Protein 3JST (pdb70)

Solvent-accessible surface area: 11260 Å² total; per-residue (Å²): 134,70,52,86,121,37,81,101,85,84,0,76,118,26,22,195,94,5,111,41,11,123,47,32,142,44,69,38,2,0,39,47,80,6,148,24,169,42,92,84,52,0,119,29,5,36,46,94,0,43,134,28,3,124,164,33,114,13,99,20,106,79,113,46,29,142,23,108,0,47,0,39,2,41,5,132,95,61,18,2,1,0,57,35,0,10,59,0,0,125,90,0,30,77,36,32,103,168,93,31,80,144,76,82,5,79,124,14,28,206,64,4,114,49,3,120,77,34,139,49,34,30,0,1,40,56,82,6,150,25,178,42,98,80,65,0,120,30,5,37,46,96,0,44,135,34,3,124,166,34,113,14,104,22,81,78,115,46,41,143,20,92,0,37,0,29,2,22,13,122,91,60,33,0,0,11,100,61,0,11,85,0,0,127,88,0,31,73,35,33,107

Structure (mmCIF, N/CA/C/O backbone):
data_3JST
#
_entry.id   3JST
#
_cell.length_a   53.759
_cell.length_b   85.498
_cell.length_c   50.680
_cell.angle_alpha   90.00
_cell.angle_beta   90.00
_cell.angle_gamma   90.00
#
_symmetry.space_group_name_H-M   'P 21 21 2'
#
loop_
_entity.id
_entity.type
_entity.pdbx_description
1 polymer 'Putative pterin-4-alpha-carbinolamine dehydratase'
2 non-polymer 1,2-ETHANEDIOL
3 water water
#
loop_
_atom_site.group_PDB
_atom_site.id
_atom_site.type_symbol
_atom_site.label_atom_id
_atom_site.label_alt_id
_atom_site.label_comp_id
_atom_site.label_asym_id
_atom_site.label_entity_id
_atom_site.label_seq_id
_atom_site.pdbx_PDB_ins_code
_atom_site.Cartn_x
_atom_site.Cartn_y
_atom_site.Cartn_z
_atom_site.occupancy
_atom_site.B_iso_or_equiv
_atom_site.auth_seq_id
_atom_site.auth_comp_id
_atom_site.auth_asym_id
_atom_site.auth_atom_id
_atom_site.pdbx_PDB_model_num
ATOM 1 N N . MET A 1 1 ? 47.588 19.508 48.866 1.00 21.89 1 MET A N 1
ATOM 2 C CA . MET A 1 1 ? 47.255 18.554 47.770 1.00 21.80 1 MET A CA 1
ATOM 3 C C . MET A 1 1 ? 47.059 19.303 46.458 1.00 21.24 1 MET A C 1
ATOM 4 O O . MET A 1 1 ? 46.216 20.197 46.366 1.00 21.30 1 MET A O 1
ATOM 9 N N . ALA A 1 2 ? 47.838 18.934 45.445 1.00 20.54 2 ALA A N 1
ATOM 10 C CA . ALA A 1 2 ? 47.588 19.398 44.086 1.00 19.92 2 ALA A CA 1
ATOM 11 C C . ALA A 1 2 ? 46.205 18.901 43.662 1.00 19.08 2 ALA A C 1
ATOM 12 O O . ALA A 1 2 ? 45.898 17.718 43.792 1.00 19.31 2 ALA A O 1
ATOM 14 N N . ARG A 1 3 ? 45.366 19.821 43.194 1.00 18.19 3 ARG A N 1
ATOM 15 C CA . ARG A 1 3 ? 43.997 19.507 42.778 1.00 17.21 3 ARG A CA 1
ATOM 16 C C . ARG A 1 3 ? 43.912 19.239 41.273 1.00 16.36 3 ARG A C 1
ATOM 17 O O . ARG A 1 3 ? 42.969 18.601 40.809 1.00 16.15 3 ARG A O 1
ATOM 19 N N . ASN A 1 4 ? 44.903 19.719 40.521 1.00 15.14 4 ASN A N 1
ATOM 20 C CA . ASN A 1 4 ? 44.871 19.675 39.053 1.00 14.19 4 ASN A CA 1
ATOM 21 C C . ASN A 1 4 ? 44.767 18.269 38.468 1.00 13.47 4 ASN A C 1
ATOM 22 O O . ASN A 1 4 ? 45.155 17.290 39.104 1.00 13.01 4 ASN A O 1
ATOM 27 N N . ARG A 1 5 ? 44.256 18.175 37.245 1.00 12.88 5 ARG A N 1
ATOM 28 C CA . ARG A 1 5 ? 44.182 16.884 36.573 1.00 12.53 5 ARG A CA 1
ATOM 29 C C . ARG A 1 5 ? 45.548 16.471 36.017 1.00 11.89 5 ARG A C 1
ATOM 30 O O . ARG A 1 5 ? 46.424 17.313 35.785 1.00 11.36 5 ARG A O 1
ATOM 38 N N . LEU A 1 6 ? 45.710 15.165 35.830 1.00 11.42 6 LEU A N 1
ATOM 39 C CA . LEU A 1 6 ? 46.954 14.577 35.359 1.00 11.28 6 LEU A CA 1
ATOM 40 C C . LEU A 1 6 ? 46.986 14.498 33.838 1.00 11.25 6 LEU A C 1
ATOM 41 O O . LEU A 1 6 ? 45.947 14.351 33.195 1.00 10.92 6 LEU A O 1
ATOM 46 N N . THR A 1 7 ? 48.188 14.596 33.272 1.00 11.46 7 THR A N 1
ATOM 47 C CA . THR A 1 7 ? 48.414 14.254 31.863 1.00 11.67 7 THR A CA 1
ATOM 48 C C . THR A 1 7 ? 48.319 12.732 31.710 1.00 12.17 7 THR A C 1
ATOM 49 O O . THR A 1 7 ? 48.357 12.004 32.709 1.00 11.86 7 THR A O 1
ATOM 53 N N . GLU A 1 8 ? 48.215 12.236 30.478 1.00 12.79 8 GLU A N 1
ATOM 54 C CA . GLU A 1 8 ? 48.144 10.782 30.280 1.00 13.46 8 GLU A CA 1
ATOM 55 C C . GLU A 1 8 ? 49.410 10.087 30.805 1.00 13.17 8 GLU A C 1
ATOM 56 O O . GLU A 1 8 ? 49.320 9.022 31.420 1.00 13.18 8 GLU A O 1
ATOM 62 N N . SER A 1 9 ? 50.576 10.696 30.586 1.00 13.02 9 SER A N 1
ATOM 63 C CA . SER A 1 9 ? 51.838 10.144 31.103 1.00 12.99 9 SER A CA 1
ATOM 64 C C . SER A 1 9 ? 51.850 10.072 32.632 1.00 12.47 9 SER A C 1
ATOM 65 O O . SER A 1 9 ? 52.212 9.045 33.192 1.00 12.29 9 SER A O 1
ATOM 68 N N . GLU A 1 10 ? 51.452 11.159 33.293 1.00 12.04 10 GLU A N 1
ATOM 69 C CA . GLU A 1 10 ? 51.354 11.196 34.757 1.00 11.74 10 GLU A CA 1
ATOM 70 C C . GLU A 1 10 ? 50.363 10.150 35.273 1.00 11.61 10 GLU A C 1
ATOM 71 O O . GLU A 1 10 ? 50.607 9.492 36.282 1.00 11.15 10 GLU A O 1
ATOM 77 N N . MET A 1 11 ? 49.246 10.008 34.572 1.00 11.45 11 MET A N 1
ATOM 78 C CA . MET A 1 11 ? 48.252 9.003 34.918 1.00 11.74 11 MET A CA 1
ATOM 79 C C . MET A 1 11 ? 48.856 7.600 34.786 1.00 11.05 11 MET A C 1
ATOM 80 O O . MET A 1 11 ? 48.740 6.790 35.694 1.00 10.70 11 MET A O 1
ATOM 85 N N . ASN A 1 12 ? 49.515 7.329 33.663 1.00 10.85 12 ASN A N 1
ATOM 86 C CA . ASN A 1 12 ? 50.188 6.039 33.452 1.00 10.75 12 ASN A CA 1
ATOM 87 C C . ASN A 1 12 ? 51.206 5.743 34.542 1.00 10.49 12 ASN A C 1
ATOM 88 O O . ASN A 1 12 ? 51.279 4.621 35.048 1.00 9.97 12 ASN A O 1
ATOM 93 N N . GLU A 1 13 ? 51.987 6.755 34.906 1.00 10.22 13 GLU A N 1
ATOM 94 C CA . GLU A 1 13 ? 52.968 6.607 35.968 1.00 10.34 13 GLU A CA 1
ATOM 95 C C . GLU A 1 13 ? 52.292 6.306 37.303 1.00 9.50 13 GLU A C 1
ATOM 96 O O . GLU A 1 13 ? 52.724 5.412 38.025 1.00 8.81 13 GLU A O 1
ATOM 102 N N . ALA A 1 14 ? 51.227 7.044 37.616 1.00 8.89 14 ALA A N 1
ATOM 103 C CA . ALA A 1 14 ? 50.509 6.866 38.880 1.00 8.68 14 ALA A CA 1
ATOM 104 C C . ALA A 1 14 ? 49.884 5.480 38.986 1.00 8.44 14 ALA A C 1
ATOM 105 O O . ALA A 1 14 ? 49.820 4.912 40.070 1.00 8.59 14 ALA A O 1
ATOM 107 N N . LEU A 1 15 ? 49.428 4.938 37.861 1.00 8.29 15 LEU A N 1
ATOM 108 C CA . LEU A 1 15 ? 48.785 3.622 37.852 1.00 8.20 15 LEU A CA 1
ATOM 109 C C . LEU A 1 15 ? 49.741 2.488 38.237 1.00 8.21 15 LEU A C 1
ATOM 110 O O . LEU A 1 15 ? 49.303 1.450 38.729 1.00 8.06 15 LEU A O 1
ATOM 115 N N . ARG A 1 16 ? 51.040 2.692 38.029 1.00 8.06 16 ARG A N 1
ATOM 116 C CA . ARG A 1 16 ? 52.026 1.657 38.328 1.00 8.16 16 ARG A CA 1
ATOM 117 C C . ARG A 1 16 ? 51.966 1.213 39.792 1.00 8.38 16 ARG A C 1
ATOM 118 O O . ARG A 1 16 ? 52.090 0.025 40.084 1.00 7.98 16 ARG A O 1
ATOM 126 N N . ALA A 1 17 ? 51.738 2.167 40.694 1.00 8.73 17 ALA A N 1
ATOM 127 C CA . ALA A 1 17 ? 51.655 1.882 42.123 1.00 9.25 17 ALA A CA 1
ATOM 128 C C . ALA A 1 17 ? 50.264 1.396 42.560 1.00 9.64 17 ALA A C 1
ATOM 129 O O . ALA A 1 17 ? 50.078 1.031 43.723 1.00 9.37 17 ALA A O 1
ATOM 131 N N . LEU A 1 18 ? 49.303 1.377 41.631 1.00 9.93 18 LEU A N 1
ATOM 132 C CA . LEU A 1 18 ? 47.923 0.999 41.931 1.00 10.39 18 LEU A CA 1
ATOM 133 C C . LEU A 1 18 ? 47.576 -0.342 41.271 1.00 10.82 18 LEU A C 1
ATOM 134 O O . LEU A 1 18 ? 47.032 -0.379 40.169 1.00 10.62 18 LEU A O 1
ATOM 139 N N . ASP A 1 19 ? 47.895 -1.438 41.956 1.00 11.37 19 ASP A N 1
ATOM 140 C CA . ASP A 1 19 ? 47.678 -2.785 41.421 1.00 11.93 19 ASP A CA 1
ATOM 141 C C . ASP A 1 19 ? 46.221 -2.989 40.993 1.00 11.93 19 ASP A C 1
ATOM 142 O O . ASP A 1 19 ? 45.299 -2.661 41.734 1.00 11.79 19 ASP A O 1
ATOM 147 N N . GLY A 1 20 ? 46.035 -3.514 39.784 1.00 12.22 20 GLY A N 1
ATOM 148 C CA . GLY A 1 20 ? 44.708 -3.815 39.245 1.00 12.37 20 GLY A CA 1
ATOM 149 C C . GLY A 1 20 ? 43.991 -2.652 38.576 1.00 12.56 20 GLY A C 1
ATOM 150 O O . GLY A 1 20 ? 42.946 -2.855 37.955 1.00 12.50 20 GLY A O 1
ATOM 151 N N . TRP A 1 21 ? 44.533 -1.436 38.699 1.00 12.61 21 TRP A N 1
ATOM 152 C CA . TRP A 1 21 ? 43.902 -0.251 38.110 1.00 12.64 21 TRP A CA 1
ATOM 153 C C . TRP A 1 21 ? 44.427 0.034 36.700 1.00 12.98 21 TRP A C 1
ATOM 154 O O . TRP A 1 21 ? 45.623 -0.139 36.415 1.00 12.75 21 TRP A O 1
ATOM 165 N N . GLN A 1 22 ? 43.521 0.470 35.826 1.00 13.09 22 GLN A N 1
ATOM 166 C CA . GLN A 1 22 ? 43.860 0.808 34.443 1.00 13.53 22 GLN A CA 1
ATOM 167 C C . GLN A 1 22 ? 43.128 2.074 34.024 1.00 13.10 22 GLN A C 1
ATOM 168 O O . GLN A 1 22 ? 42.108 2.430 34.608 1.00 12.57 22 GLN A O 1
ATOM 174 N N . LYS A 1 23 ? 43.649 2.748 33.005 1.00 13.18 23 LYS A N 1
ATOM 175 C CA . LYS A 1 23 ? 42.944 3.871 32.404 1.00 13.35 23 LYS A CA 1
ATOM 176 C C . LYS A 1 23 ? 41.722 3.336 31.671 1.00 13.36 23 LYS A C 1
ATOM 177 O O . LYS A 1 23 ? 41.797 2.308 31.008 1.00 12.84 23 LYS A O 1
ATOM 183 N N . VAL A 1 24 ? 40.600 4.035 31.790 1.00 13.71 24 VAL A N 1
ATOM 184 C CA . VAL A 1 24 ? 39.401 3.657 31.050 1.00 13.97 24 VAL A CA 1
ATOM 185 C C . VAL A 1 24 ? 39.611 4.001 29.581 1.00 14.62 24 VAL A C 1
ATOM 186 O O . VAL A 1 24 ? 40.037 5.103 29.244 1.00 14.24 24 VAL A O 1
ATOM 190 N N . ASP A 1 25 ? 39.329 3.029 28.719 1.00 15.55 25 ASP A N 1
ATOM 191 C CA . ASP A 1 25 ? 39.514 3.170 27.282 1.00 16.52 25 ASP A CA 1
ATOM 192 C C . ASP A 1 25 ? 38.675 4.332 26.753 1.00 16.61 25 ASP A C 1
ATOM 193 O O . ASP A 1 25 ? 37.453 4.327 26.880 1.00 16.90 25 ASP A O 1
ATOM 198 N N . GLY A 1 26 ? 39.339 5.337 26.188 1.00 16.88 26 GLY A N 1
ATOM 199 C CA . GLY A 1 26 ? 38.659 6.517 25.642 1.00 16.83 26 GLY A CA 1
ATOM 200 C C . GLY A 1 26 ? 38.152 7.522 26.669 1.00 16.77 26 GLY A C 1
ATOM 201 O O . GLY A 1 26 ? 37.427 8.450 26.317 1.00 17.15 26 GLY A O 1
ATOM 202 N N . ARG A 1 27 ? 38.529 7.357 27.937 1.00 16.48 27 ARG A N 1
ATOM 203 C CA . ARG A 1 27 ? 37.991 8.202 29.009 1.00 16.15 27 ARG A CA 1
ATOM 204 C C . ARG A 1 27 ? 39.079 8.673 29.959 1.00 15.19 27 ARG A C 1
ATOM 205 O O . ARG A 1 27 ? 40.031 7.948 30.235 1.00 15.02 27 ARG A O 1
ATOM 213 N N . GLU A 1 28 ? 38.930 9.897 30.456 1.00 14.47 28 GLU A N 1
ATOM 214 C CA . GLU A 1 28 ? 39.830 10.435 31.477 1.00 13.98 28 GLU A CA 1
ATOM 215 C C . GLU A 1 28 ? 39.359 9.946 32.845 1.00 12.96 28 GLU A C 1
ATOM 216 O O . GLU A 1 28 ? 38.752 10.687 33.623 1.00 12.34 28 GLU A O 1
ATOM 222 N N . ALA A 1 29 ? 39.638 8.676 33.109 1.00 12.09 29 ALA A N 1
ATOM 223 C CA . ALA A 1 29 ? 39.195 8.011 34.322 1.00 11.65 29 ALA A CA 1
ATOM 224 C C . ALA A 1 29 ? 40.001 6.728 34.514 1.00 11.29 29 ALA A C 1
ATOM 225 O O . ALA A 1 29 ? 40.595 6.207 33.560 1.00 11.15 29 ALA A O 1
ATOM 227 N N . ILE A 1 30 ? 40.030 6.226 35.744 1.00 10.84 30 ILE A N 1
ATOM 228 C CA . ILE A 1 30 ? 40.702 4.957 36.034 1.00 10.73 30 ILE A CA 1
ATOM 229 C C . ILE A 1 30 ? 39.715 3.965 36.630 1.00 10.76 30 ILE A C 1
ATOM 230 O O . ILE A 1 30 ? 38.703 4.359 37.220 1.00 10.90 30 ILE A O 1
ATOM 235 N N . THR A 1 31 ? 40.004 2.678 36.469 1.00 10.82 31 THR A N 1
ATOM 236 C CA . THR A 1 31 ? 39.057 1.647 36.849 1.00 10.74 31 THR A CA 1
ATOM 237 C C . THR A 1 31 ? 39.732 0.368 37.345 1.00 10.85 31 THR A C 1
ATOM 238 O O . THR A 1 31 ? 40.828 0.014 36.909 1.00 10.42 31 THR A O 1
ATOM 242 N N . ARG A 1 32 ? 39.072 -0.288 38.296 1.00 10.88 32 ARG A N 1
ATOM 243 C CA . ARG A 1 32 ? 39.416 -1.640 38.704 1.00 11.15 32 ARG A CA 1
ATOM 244 C C . ARG A 1 32 ? 38.135 -2.432 38.970 1.00 11.22 32 ARG A C 1
ATOM 245 O O . ARG A 1 32 ? 37.149 -1.891 39.487 1.00 11.31 32 ARG A O 1
ATOM 253 N N . SER A 1 33 ? 38.164 -3.707 38.605 1.00 11.35 33 SER A N 1
ATOM 254 C CA . SER A 1 33 ? 37.112 -4.648 38.938 1.00 11.56 33 SER A CA 1
ATOM 255 C C . SER A 1 33 ? 37.600 -5.510 40.090 1.00 11.65 33 SER A C 1
ATOM 256 O O . SER A 1 33 ? 38.576 -6.256 39.949 1.00 11.48 33 SER A O 1
ATOM 259 N N . PHE A 1 34 ? 36.939 -5.373 41.235 1.00 11.77 34 PHE A N 1
ATOM 260 C CA . PHE A 1 34 ? 37.242 -6.172 42.409 1.00 11.73 34 PHE A CA 1
ATOM 261 C C . PHE A 1 34 ? 36.354 -7.409 42.393 1.00 11.89 34 PHE A C 1
ATOM 262 O O . PHE A 1 34 ? 35.183 -7.337 42.009 1.00 11.40 34 PHE A O 1
ATOM 270 N N . LYS A 1 35 ? 36.926 -8.534 42.806 1.00 12.05 35 LYS A N 1
ATOM 271 C CA . LYS A 1 35 ? 36.206 -9.788 42.936 1.00 12.47 35 LYS A CA 1
ATOM 272 C C . LYS A 1 35 ? 36.438 -10.311 44.346 1.00 12.19 35 LYS A C 1
ATOM 273 O O . LYS A 1 35 ? 37.566 -10.621 44.720 1.00 12.40 35 LYS A O 1
ATOM 279 N N . PHE A 1 36 ? 35.369 -10.395 45.127 1.00 11.77 36 PHE A N 1
ATOM 280 C CA . PHE A 1 36 ? 35.442 -10.886 46.496 1.00 11.47 36 PHE A CA 1
ATOM 281 C C . PHE A 1 36 ? 34.858 -12.290 46.574 1.00 11.40 36 PHE A C 1
ATOM 282 O O . PHE A 1 36 ? 34.341 -12.806 45.586 1.00 11.33 36 PHE A O 1
ATOM 290 N N . LYS A 1 37 ? 34.959 -12.927 47.733 1.00 11.42 37 LYS A N 1
ATOM 291 C CA . LYS A 1 37 ? 34.476 -14.297 47.861 1.00 11.48 37 LYS A CA 1
ATOM 292 C C . LYS A 1 37 ? 32.951 -14.376 47.941 1.00 11.00 37 LYS A C 1
ATOM 293 O O . LYS A 1 37 ? 32.367 -15.392 47.566 1.00 11.17 37 LYS A O 1
ATOM 299 N N . ASP A 1 38 ? 32.309 -13.309 48.415 1.00 10.40 38 ASP A N 1
ATOM 300 C CA . ASP A 1 38 ? 30.848 -13.271 48.519 1.00 9.85 38 ASP A CA 1
ATOM 301 C C . ASP A 1 38 ? 30.318 -11.837 48.575 1.00 9.41 38 ASP A C 1
ATOM 302 O O . ASP A 1 38 ? 31.094 -10.878 48.539 1.00 9.30 38 ASP A O 1
ATOM 307 N N . PHE A 1 39 ? 28.999 -11.690 48.652 1.00 8.89 39 PHE A N 1
ATOM 308 C CA . PHE A 1 39 ? 28.390 -10.366 48.758 1.00 8.74 39 PHE A CA 1
ATOM 309 C C . PHE A 1 39 ? 28.781 -9.658 50.056 1.00 8.56 39 PHE A C 1
ATOM 310 O O . PHE A 1 39 ? 29.097 -8.470 50.041 1.00 8.40 39 PHE A O 1
ATOM 318 N N . SER A 1 40 ? 28.759 -10.385 51.170 1.00 8.40 40 SER A N 1
ATOM 319 C CA . SER A 1 40 ? 29.066 -9.800 52.480 1.00 8.49 40 SER A CA 1
ATOM 320 C C . SER A 1 40 ? 30.417 -9.077 52.473 1.00 8.39 40 SER A C 1
ATOM 321 O O . SER A 1 40 ? 30.523 -7.950 52.948 1.00 8.10 40 SER A O 1
ATOM 324 N N . THR A 1 41 ? 31.434 -9.727 51.914 1.00 8.42 41 THR A N 1
ATOM 325 C CA . THR A 1 41 ? 32.776 -9.158 51.831 1.00 8.68 41 THR A CA 1
ATOM 326 C C . THR A 1 41 ? 32.803 -7.946 50.897 1.00 8.53 41 THR A C 1
ATOM 327 O O . THR A 1 41 ? 33.411 -6.926 51.222 1.00 8.19 41 THR A O 1
ATOM 331 N N . ALA A 1 42 ? 32.133 -8.061 49.749 1.00 8.40 42 ALA A N 1
ATOM 332 C CA . ALA A 1 42 ? 31.993 -6.943 48.815 1.00 8.55 42 ALA A CA 1
ATOM 333 C C . ALA A 1 42 ? 31.302 -5.746 49.466 1.00 8.69 42 ALA A C 1
ATOM 334 O O . ALA A 1 42 ? 31.702 -4.601 49.254 1.00 8.57 42 ALA A O 1
ATOM 336 N N . PHE A 1 43 ? 30.258 -6.012 50.247 1.00 8.86 43 PHE A N 1
ATOM 337 C CA . PHE A 1 43 ? 29.523 -4.943 50.917 1.00 9.05 43 PHE A CA 1
ATOM 338 C C . PHE A 1 43 ? 30.365 -4.269 52.003 1.00 8.85 43 PHE A C 1
ATOM 339 O O . PHE A 1 43 ? 30.313 -3.048 52.163 1.00 8.98 43 PHE A O 1
ATOM 347 N N . GLY A 1 44 ? 31.137 -5.062 52.742 1.00 8.58 44 GLY A N 1
ATOM 348 C CA . GLY A 1 44 ? 32.092 -4.521 53.710 1.00 8.45 44 GLY A CA 1
ATOM 349 C C . GLY A 1 44 ? 33.085 -3.568 53.063 1.00 8.16 44 GLY A C 1
ATOM 350 O O . GLY A 1 44 ? 33.383 -2.503 53.609 1.00 7.90 44 GLY A O 1
ATOM 351 N N . PHE A 1 45 ? 33.595 -3.963 51.899 1.00 7.96 45 PHE A N 1
ATOM 352 C CA . PHE A 1 45 ? 34.489 -3.120 51.098 1.00 8.04 45 PHE A CA 1
ATOM 353 C C . PHE A 1 45 ? 33.798 -1.814 50.712 1.00 7.81 45 PHE A C 1
ATOM 354 O O . PHE A 1 45 ? 34.367 -0.742 50.877 1.00 7.78 45 PHE A O 1
ATOM 362 N N . MET A 1 46 ? 32.568 -1.912 50.216 1.00 7.85 46 MET A N 1
ATOM 363 C CA . MET A 1 46 ? 31.798 -0.730 49.827 1.00 8.07 46 MET A CA 1
ATOM 364 C C . MET A 1 46 ? 31.513 0.183 51.022 1.00 7.84 46 MET A C 1
ATOM 365 O O . MET A 1 46 ? 31.584 1.403 50.901 1.00 7.84 46 MET A O 1
ATOM 370 N N . ALA A 1 47 ? 31.210 -0.414 52.173 1.00 7.48 47 ALA A N 1
ATOM 371 C CA . ALA A 1 47 ? 30.971 0.344 53.403 1.00 7.20 47 AL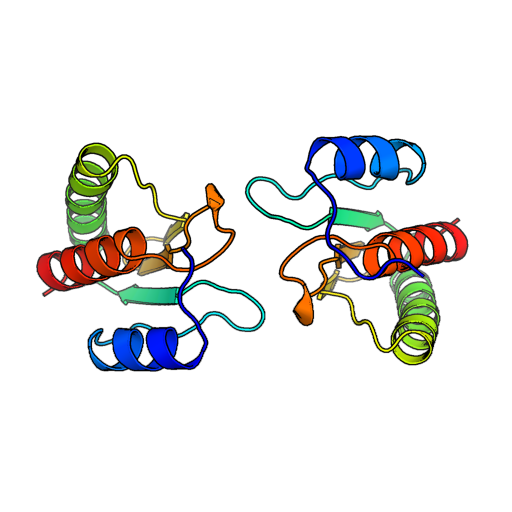A A CA 1
ATOM 372 C C . ALA A 1 47 ? 32.206 1.157 53.802 1.00 7.10 47 ALA A C 1
ATOM 373 O O . ALA A 1 47 ? 32.108 2.350 54.079 1.00 6.68 47 ALA A O 1
ATOM 375 N N . GLN A 1 48 ? 33.367 0.509 53.807 1.00 7.06 48 GLN A N 1
ATOM 376 C CA . GLN A 1 48 ? 34.620 1.190 54.147 1.00 6.97 48 GLN A CA 1
ATOM 377 C C . GLN A 1 48 ? 34.987 2.272 53.134 1.00 7.20 48 GLN A C 1
ATOM 378 O O . GLN A 1 48 ? 35.417 3.355 53.519 1.00 7.26 48 GLN A O 1
ATOM 384 N N . ALA A 1 49 ? 34.822 1.967 51.849 1.00 7.16 49 ALA A N 1
ATOM 385 C CA . ALA A 1 49 ? 35.097 2.924 50.773 1.00 7.41 49 ALA A CA 1
ATOM 386 C C . ALA A 1 49 ? 34.169 4.134 50.841 1.00 7.35 49 ALA A C 1
ATOM 387 O O . ALA A 1 49 ? 34.601 5.263 50.588 1.00 7.68 49 ALA A O 1
ATOM 389 N N . ALA A 1 50 ? 32.907 3.891 51.190 1.00 7.12 50 ALA A N 1
ATOM 390 C CA . ALA A 1 50 ? 31.910 4.951 51.367 1.00 7.04 50 ALA A CA 1
ATOM 391 C C . ALA A 1 50 ? 32.317 5.951 52.451 1.00 7.07 50 ALA A C 1
ATOM 392 O O . ALA A 1 50 ? 32.157 7.163 52.278 1.00 6.87 50 ALA A O 1
ATOM 394 N N . LEU A 1 51 ? 32.839 5.439 53.566 1.00 7.14 51 LEU A N 1
ATOM 395 C CA . LEU A 1 51 ? 33.377 6.287 54.630 1.00 7.19 51 LEU A CA 1
ATOM 396 C C . LEU A 1 51 ? 34.421 7.242 54.082 1.00 7.16 51 LEU A C 1
ATOM 397 O O . LEU A 1 51 ? 34.379 8.438 54.349 1.00 7.19 51 LEU A O 1
ATOM 402 N N . TYR A 1 52 ? 35.366 6.694 53.322 1.00 7.73 52 TYR A N 1
ATOM 403 C CA . TYR A 1 52 ? 36.461 7.479 52.764 1.00 8.03 52 TYR A CA 1
ATOM 404 C C . TYR A 1 52 ? 35.965 8.459 51.697 1.00 8.19 52 TYR A C 1
ATOM 405 O O . TYR A 1 52 ? 36.506 9.554 51.561 1.00 8.03 52 TYR A O 1
ATOM 414 N N . ALA A 1 53 ? 34.936 8.074 50.947 1.00 8.42 53 ALA A N 1
ATOM 415 C CA . ALA A 1 53 ? 34.341 8.981 49.965 1.00 8.72 53 ALA A CA 1
ATOM 416 C C . ALA A 1 53 ? 33.833 10.244 50.658 1.00 9.12 53 ALA A C 1
ATOM 417 O O . ALA A 1 53 ? 34.024 11.355 50.167 1.00 8.87 53 ALA A O 1
ATOM 419 N N . GLU A 1 54 ? 33.197 10.069 51.811 1.00 9.81 54 GLU A N 1
ATOM 420 C CA . GLU A 1 54 ? 32.693 11.201 52.584 1.00 10.25 54 GLU A CA 1
ATOM 421 C C . GLU A 1 54 ? 33.797 11.962 53.325 1.00 10.47 54 GLU A C 1
ATOM 422 O O . GLU A 1 54 ? 33.681 13.176 53.527 1.00 10.09 54 GLU A O 1
ATOM 428 N N . LYS A 1 55 ? 34.864 11.262 53.713 1.00 10.80 55 LYS A N 1
ATOM 429 C CA . LYS A 1 55 ? 36.048 11.927 54.269 1.00 11.25 55 LYS A CA 1
ATOM 430 C C . LYS A 1 55 ? 36.649 12.900 53.247 1.00 11.19 55 LYS A C 1
ATOM 431 O O . LYS A 1 55 ? 36.965 14.035 53.585 1.00 11.03 55 LYS A O 1
ATOM 437 N N . LEU A 1 56 ? 36.779 12.450 52.001 1.00 11.33 56 LEU A N 1
ATOM 438 C CA . LEU A 1 56 ? 37.348 13.263 50.921 1.00 11.51 56 LEU A CA 1
ATOM 439 C C . LEU A 1 56 ? 36.337 14.144 50.181 1.00 11.70 56 LEU A C 1
ATOM 440 O O . LEU A 1 56 ? 36.738 15.010 49.399 1.00 11.89 56 LEU A O 1
ATOM 445 N N . ASP A 1 57 ? 35.044 13.917 50.412 1.00 11.71 57 ASP A N 1
ATOM 446 C CA . ASP A 1 57 ? 33.988 14.487 49.579 1.00 11.98 57 ASP A CA 1
ATOM 447 C C . ASP A 1 57 ? 34.301 14.198 48.107 1.00 11.95 57 ASP A C 1
ATOM 448 O O . ASP A 1 57 ? 34.357 15.097 47.272 1.00 12.05 57 ASP A O 1
ATOM 453 N N . HIS A 1 58 ? 34.532 12.925 47.814 1.00 11.94 58 HIS A N 1
ATOM 454 C CA . HIS A 1 58 ? 34.942 12.488 46.486 1.00 11.99 58 HIS A CA 1
ATOM 455 C C . HIS A 1 58 ? 34.367 11.094 46.256 1.00 11.98 58 HIS A C 1
ATOM 456 O O . HIS A 1 58 ? 34.806 10.121 46.866 1.00 11.78 58 HIS A O 1
ATOM 463 N N . HIS A 1 59 ? 33.380 11.007 45.375 1.00 12.10 59 HIS A N 1
ATOM 464 C CA . HIS A 1 59 ? 32.548 9.817 45.289 1.00 12.17 59 HIS A CA 1
ATOM 465 C C . HIS A 1 59 ? 32.791 9.024 44.014 1.00 12.43 59 HIS A C 1
ATOM 466 O O . HIS A 1 59 ? 32.915 9.601 42.931 1.00 12.34 59 HIS A O 1
ATOM 473 N N . PRO A 1 60 ? 32.874 7.687 44.144 1.00 12.54 60 PRO A N 1
ATOM 474 C CA . PRO A 1 60 ? 33.148 6.848 42.985 1.00 12.60 60 PRO A CA 1
ATOM 475 C C . PRO A 1 60 ? 31.928 6.645 42.103 1.00 12.52 60 PRO A C 1
ATOM 476 O O . PRO A 1 60 ? 30.797 6.887 42.537 1.00 12.67 60 PRO A O 1
ATOM 480 N N . GLU A 1 61 ? 32.170 6.219 40.866 1.00 12.28 61 GLU A N 1
ATO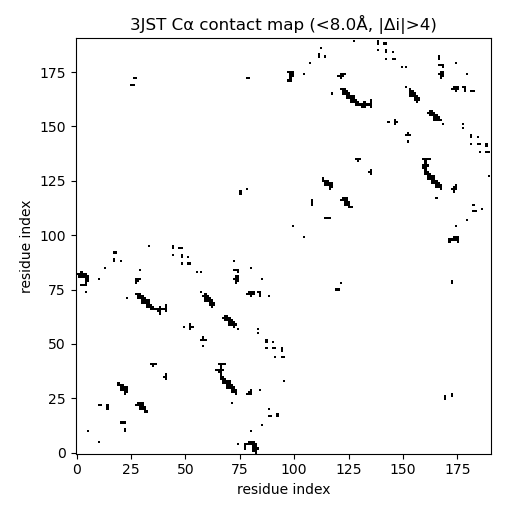M 481 C CA . GLU A 1 61 ? 31.147 5.575 40.057 1.00 12.36 61 GLU A CA 1
ATOM 482 C C . GLU A 1 61 ? 31.394 4.080 40.213 1.00 11.76 61 GLU A C 1
ATOM 483 O O . GLU A 1 61 ? 32.473 3.588 39.863 1.00 11.94 61 GLU A O 1
ATOM 489 N N . TRP A 1 62 ? 30.422 3.351 40.752 1.00 10.71 62 TRP A N 1
ATOM 490 C CA . TRP A 1 62 ? 30.639 1.928 41.002 1.00 9.95 62 TRP A CA 1
ATOM 491 C C . TRP A 1 62 ? 29.407 1.047 40.851 1.00 9.56 62 TRP A C 1
ATOM 492 O O . TRP A 1 62 ? 28.281 1.477 41.072 1.00 8.75 62 TRP A O 1
ATOM 503 N N . PHE A 1 63 ? 29.668 -0.191 40.437 1.00 9.25 63 PHE A N 1
ATOM 504 C CA . PHE A 1 63 ? 28.643 -1.181 40.139 1.00 8.99 63 PHE A CA 1
ATOM 505 C C . PHE A 1 63 ? 28.933 -2.399 40.996 1.00 8.58 63 PHE A C 1
ATOM 506 O O . PHE A 1 63 ? 30.093 -2.803 41.119 1.00 8.45 63 PHE A O 1
ATOM 514 N N . ASN A 1 64 ? 27.889 -2.975 41.585 1.00 7.94 64 ASN A N 1
ATOM 515 C CA . ASN A 1 64 ? 28.015 -4.219 42.346 1.00 7.62 64 ASN A CA 1
ATOM 516 C C . ASN A 1 64 ? 26.995 -5.249 41.870 1.00 7.37 64 ASN A C 1
ATOM 517 O O . ASN A 1 64 ? 25.854 -4.912 41.557 1.00 7.11 64 ASN A O 1
ATOM 522 N N . ALA A 1 65 ? 27.440 -6.497 41.784 1.00 7.31 65 ALA A N 1
ATOM 523 C CA . ALA A 1 65 ? 26.577 -7.637 41.506 1.00 7.34 65 ALA A CA 1
ATOM 524 C C . ALA A 1 65 ? 27.117 -8.807 42.319 1.00 7.52 65 ALA A C 1
ATOM 525 O O . ALA A 1 65 ? 28.155 -9.366 41.983 1.00 6.99 65 ALA A O 1
ATOM 527 N N . TYR A 1 66 ? 26.424 -9.140 43.406 1.00 7.76 66 TYR A N 1
ATOM 528 C CA . TYR A 1 66 ? 26.880 -10.151 44.362 1.00 8.09 66 TYR A CA 1
ATOM 529 C C . TYR A 1 66 ? 28.319 -9.861 44.832 1.00 8.19 66 TYR A C 1
ATOM 530 O O . TYR A 1 66 ? 28.533 -8.906 45.579 1.00 7.67 66 TYR A O 1
ATOM 539 N N . ASN A 1 67 ? 29.302 -10.632 44.367 1.00 8.50 67 ASN A N 1
ATOM 540 C CA . ASN A 1 67 ? 30.674 -10.510 44.872 1.00 9.18 67 ASN A CA 1
ATOM 541 C C . ASN A 1 67 ? 31.599 -9.633 44.024 1.00 9.55 67 ASN A C 1
ATOM 542 O O . ASN A 1 67 ? 32.788 -9.494 44.341 1.00 9.65 67 ASN A O 1
ATOM 547 N N . ARG A 1 68 ? 31.062 -9.046 42.955 1.00 9.99 68 ARG A N 1
ATOM 548 C CA . ARG A 1 68 ? 31.844 -8.183 42.067 1.00 10.40 68 ARG A CA 1
ATOM 549 C C . ARG A 1 68 ? 31.559 -6.724 42.355 1.00 10.09 68 ARG A C 1
ATOM 550 O O . ARG A 1 68 ? 30.398 -6.337 42.474 1.00 9.75 68 ARG A O 1
ATOM 558 N N . VAL A 1 69 ? 32.617 -5.919 42.455 1.00 9.59 69 VAL A N 1
ATOM 559 C CA . VAL A 1 69 ? 32.480 -4.467 42.504 1.00 9.76 69 VAL A CA 1
ATOM 560 C C . VAL A 1 69 ? 33.389 -3.830 41.453 1.00 9.98 69 VAL A C 1
ATOM 561 O O . VAL A 1 69 ? 34.612 -3.976 41.520 1.00 10.09 69 VAL A O 1
ATOM 565 N N . ASP A 1 70 ? 32.783 -3.151 40.478 1.00 9.93 70 ASP A N 1
ATOM 566 C CA . ASP A 1 70 ? 33.525 -2.429 39.451 1.00 10.09 70 ASP A CA 1
ATOM 567 C C . ASP A 1 70 ? 33.527 -0.954 39.802 1.00 9.89 70 ASP A C 1
ATOM 568 O O . ASP A 1 70 ? 32.467 -0.367 39.992 1.00 9.59 70 ASP A O 1
ATOM 573 N N . VAL A 1 71 ? 34.718 -0.363 39.871 1.00 9.85 71 VAL A N 1
ATOM 574 C CA . VAL A 1 71 ? 34.879 1.033 40.262 1.00 9.76 71 VAL A CA 1
ATOM 575 C C . VAL A 1 71 ? 35.523 1.844 39.140 1.00 9.88 71 VAL A C 1
ATOM 576 O O . VAL A 1 71 ? 36.521 1.415 38.555 1.00 9.84 71 VAL A O 1
ATOM 580 N N . THR A 1 72 ? 34.935 3.004 38.846 1.00 9.65 72 THR A N 1
ATOM 581 C CA . THR A 1 72 ? 35.526 4.005 37.959 1.00 9.85 72 THR A CA 1
ATOM 582 C C . THR A 1 72 ? 35.676 5.325 38.718 1.00 9.77 72 THR A C 1
ATOM 583 O O . THR A 1 72 ? 34.734 5.783 39.378 1.00 9.82 72 THR A O 1
ATOM 587 N N . LEU A 1 73 ? 36.857 5.931 38.618 1.00 9.81 73 LEU A N 1
ATOM 588 C CA . LEU A 1 73 ? 37.165 7.169 39.330 1.00 9.68 73 LEU A CA 1
ATOM 589 C C . LEU A 1 73 ? 37.606 8.266 38.368 1.00 9.90 73 LEU A C 1
ATOM 590 O O . LEU A 1 73 ? 38.482 8.055 37.530 1.00 9.64 73 LEU A O 1
ATOM 595 N N . ALA A 1 74 ? 36.976 9.430 38.504 1.00 10.21 74 ALA A N 1
ATOM 596 C CA . ALA A 1 74 ? 37.401 10.664 37.849 1.00 10.44 74 ALA A CA 1
ATOM 597 C C . ALA A 1 74 ? 36.924 11.824 38.722 1.00 10.72 74 ALA A C 1
ATOM 598 O O . ALA A 1 74 ? 36.043 11.644 39.564 1.00 10.59 74 ALA A O 1
ATOM 600 N N . THR A 1 75 ? 37.506 13.002 38.518 1.00 11.10 75 THR A N 1
ATOM 601 C CA . THR A 1 75 ? 37.182 14.188 39.304 1.00 11.25 75 THR A CA 1
ATOM 602 C C . THR A 1 75 ? 36.386 15.149 38.435 1.00 11.95 75 THR A C 1
ATOM 603 O O . THR A 1 75 ? 36.921 15.740 37.500 1.00 11.68 75 THR A O 1
ATOM 607 N N . HIS A 1 76 ? 35.105 15.298 38.757 1.00 12.88 76 HIS A N 1
ATOM 608 C CA . HIS A 1 76 ? 34.173 16.065 37.937 1.00 13.68 76 HIS A CA 1
ATOM 609 C C . HIS A 1 76 ? 34.601 17.521 37.787 1.00 13.34 76 HIS A C 1
ATOM 610 O O . HIS A 1 76 ? 34.668 18.047 36.668 1.00 13.24 76 HIS A O 1
ATOM 617 N N . SER A 1 77 ? 34.909 18.159 38.913 1.00 13.10 77 SER A N 1
ATOM 618 C CA . SER A 1 77 ? 35.269 19.582 38.932 1.00 12.92 77 SER A CA 1
ATOM 619 C C . SER A 1 77 ? 36.507 19.909 38.096 1.00 12.39 77 SER A C 1
ATOM 620 O O . SER A 1 77 ? 36.641 21.023 37.605 1.00 12.34 77 SER A O 1
ATOM 623 N N . GLU A 1 78 ? 37.411 18.944 37.943 1.00 11.93 78 GLU A N 1
ATOM 624 C CA . GLU A 1 78 ? 38.615 19.138 37.136 1.00 11.66 78 GLU A CA 1
ATOM 625 C C . GLU A 1 78 ? 38.530 18.432 35.778 1.00 11.11 78 GLU A C 1
ATOM 626 O O . GLU A 1 78 ? 39.473 18.487 34.995 1.00 11.29 78 GLU A O 1
ATOM 632 N N . ASN A 1 79 ? 37.402 17.777 35.508 1.00 10.59 79 ASN A N 1
ATOM 633 C CA . ASN A 1 79 ? 37.173 17.079 34.241 1.00 10.08 79 ASN A CA 1
ATOM 634 C C . ASN A 1 79 ? 38.330 16.146 33.877 1.00 9.76 79 ASN A C 1
ATOM 635 O O . ASN A 1 79 ? 38.820 16.135 32.742 1.00 9.59 79 ASN A O 1
ATOM 640 N N . GLY A 1 80 ? 38.766 15.362 34.853 1.00 9.19 80 GLY A N 1
ATOM 641 C CA . GLY A 1 80 ? 39.849 14.425 34.628 1.00 9.08 80 GLY A CA 1
ATOM 642 C C . GLY A 1 80 ? 40.269 13.704 35.887 1.00 8.85 80 GLY A C 1
ATOM 643 O O . GLY A 1 80 ? 39.605 13.798 36.921 1.00 8.53 80 GLY A O 1
ATOM 644 N N . VAL A 1 81 ? 41.383 12.983 35.780 1.00 8.67 81 VAL A N 1
ATOM 645 C CA . VAL A 1 81 ? 41.956 12.240 36.891 1.00 8.59 81 VAL A CA 1
ATOM 646 C C . VAL A 1 81 ? 42.865 13.162 37.698 1.00 8.68 81 VAL A C 1
ATOM 647 O O . VAL A 1 81 ? 43.727 13.841 37.134 1.00 8.78 81 VAL A O 1
ATOM 651 N N . THR A 1 82 ? 42.657 13.185 39.012 1.00 8.78 82 THR A N 1
ATOM 652 C CA . THR A 1 82 ? 43.444 14.008 39.930 1.00 8.88 82 THR A CA 1
ATOM 653 C C . THR A 1 82 ? 43.932 13.144 41.096 1.00 9.14 82 THR A C 1
ATOM 654 O O . THR A 1 82 ? 43.617 11.951 41.180 1.00 8.86 82 THR A O 1
ATOM 658 N N . GLU A 1 83 ? 44.682 13.764 42.002 1.00 9.39 83 GLU A N 1
ATOM 659 C CA . GLU A 1 83 ? 45.192 13.098 43.199 1.00 9.82 83 GLU A CA 1
ATOM 660 C C . GLU A 1 83 ? 44.079 12.491 44.065 1.00 9.75 83 GLU A C 1
ATOM 661 O O . GLU A 1 83 ? 44.302 11.484 44.725 1.00 10.06 83 GLU A O 1
ATOM 667 N N . LEU A 1 84 ? 42.888 13.087 44.052 1.00 9.64 84 LEU A N 1
ATOM 668 C CA . LEU A 1 84 ? 41.735 12.523 44.769 1.00 9.45 84 LEU A CA 1
ATOM 669 C C . LEU A 1 84 ? 41.387 11.102 44.293 1.00 9.47 84 LEU A C 1
ATOM 670 O O . LEU A 1 84 ? 41.058 10.226 45.096 1.00 9.41 84 LEU A O 1
ATOM 675 N N . ASP A 1 85 ? 41.459 10.883 42.983 1.00 9.18 85 ASP A N 1
ATOM 676 C CA . ASP A 1 85 ? 41.204 9.569 42.404 1.00 9.22 85 ASP A CA 1
ATOM 677 C C . ASP A 1 85 ? 42.310 8.594 42.779 1.00 9.32 85 ASP A C 1
ATOM 678 O O . ASP A 1 85 ? 42.049 7.427 43.081 1.00 8.85 85 ASP A O 1
ATOM 683 N N . ILE A 1 86 ? 43.543 9.089 42.776 1.00 9.61 86 ILE A N 1
ATOM 684 C CA . ILE A 1 86 ? 44.690 8.291 43.198 1.00 9.95 86 ILE A CA 1
ATOM 685 C C . ILE A 1 86 ? 44.560 7.899 44.673 1.00 10.10 86 ILE A C 1
ATOM 686 O O . ILE A 1 86 ? 44.812 6.758 45.031 1.00 10.36 86 ILE A O 1
ATOM 691 N N . LYS A 1 87 ? 44.169 8.846 45.520 1.00 10.46 87 LYS A N 1
ATOM 692 C CA . LYS A 1 87 ? 43.969 8.567 46.948 1.00 10.87 87 LYS A CA 1
ATOM 693 C C . LYS A 1 87 ? 42.886 7.510 47.173 1.00 10.77 87 LYS A C 1
ATOM 694 O O . LYS A 1 87 ? 43.048 6.602 47.998 1.00 10.58 87 LYS A O 1
ATOM 700 N N . MET A 1 88 ? 41.787 7.630 46.434 1.00 10.86 88 MET A N 1
ATOM 701 C CA . MET A 1 88 ? 40.674 6.697 46.565 1.00 11.21 88 MET A CA 1
ATOM 702 C C . MET A 1 88 ? 41.072 5.298 46.094 1.00 11.10 88 MET A C 1
ATOM 703 O O . MET A 1 88 ? 40.791 4.317 46.771 1.00 11.02 88 MET A O 1
ATOM 708 N N . ALA A 1 89 ? 41.732 5.212 44.942 1.00 11.02 89 ALA A N 1
ATOM 709 C CA . ALA A 1 89 ? 42.201 3.925 44.426 1.00 11.30 89 ALA A CA 1
ATOM 710 C C . ALA A 1 89 ? 43.168 3.262 45.410 1.00 11.57 89 ALA A C 1
ATOM 711 O O . ALA A 1 89 ? 43.078 2.062 45.669 1.00 11.21 89 ALA A O 1
ATOM 713 N N . ARG A 1 90 ? 44.083 4.060 45.955 1.00 11.82 90 ARG A N 1
ATOM 714 C CA . ARG A 1 90 ? 45.026 3.597 46.966 1.00 12.30 90 ARG A CA 1
ATOM 715 C C . ARG A 1 90 ? 44.304 3.031 48.188 1.00 11.90 90 ARG A C 1
ATOM 716 O O . ARG A 1 90 ? 44.636 1.939 48.644 1.00 11.60 90 ARG A O 1
ATOM 724 N N . LYS A 1 91 ? 43.320 3.773 48.704 1.00 11.70 91 LYS A N 1
ATOM 725 C CA . LYS A 1 91 ? 42.567 3.355 49.893 1.00 11.72 91 LYS A CA 1
ATOM 726 C C . LYS A 1 91 ? 41.759 2.092 49.622 1.00 11.44 91 LYS A C 1
ATOM 727 O O . LYS A 1 91 ? 41.729 1.181 50.452 1.00 11.01 91 LYS A O 1
ATOM 733 N N . MET A 1 92 ? 41.101 2.054 48.464 1.00 11.19 92 MET A N 1
ATOM 734 C CA . MET A 1 92 ? 40.348 0.872 48.040 1.00 10.87 92 MET A CA 1
ATOM 735 C C . MET A 1 92 ? 41.240 -0.362 47.970 1.00 10.95 92 MET A C 1
ATOM 736 O O . MET A 1 92 ? 40.847 -1.439 48.417 1.00 10.87 92 MET A O 1
ATOM 741 N N . ASN A 1 93 ? 42.438 -0.199 47.412 1.00 10.84 93 ASN A N 1
ATOM 742 C CA . ASN A 1 93 ? 43.409 -1.290 47.367 1.00 10.94 93 ASN A CA 1
ATOM 743 C C . ASN A 1 93 ? 43.810 -1.771 48.762 1.00 10.86 93 ASN A C 1
ATOM 744 O O . ASN A 1 93 ? 44.006 -2.970 48.970 1.00 10.73 93 ASN A O 1
ATOM 749 N N . ALA A 1 94 ? 43.917 -0.838 49.707 1.00 10.90 94 ALA A N 1
ATOM 750 C CA . ALA A 1 94 ? 44.240 -1.172 51.092 1.00 11.12 94 ALA A CA 1
ATOM 751 C C . ALA A 1 94 ? 43.082 -1.919 51.759 1.00 11.34 94 ALA A C 1
ATOM 752 O O . ALA A 1 94 ? 43.299 -2.899 52.464 1.00 11.30 94 ALA A O 1
ATOM 754 N N . ILE A 1 95 ? 41.857 -1.457 51.523 1.00 11.73 95 ILE A N 1
ATOM 755 C CA . ILE A 1 95 ? 40.670 -2.100 52.089 1.00 12.09 95 ILE A CA 1
ATOM 756 C C . ILE A 1 95 ? 40.526 -3.526 51.544 1.00 12.45 95 ILE A C 1
ATOM 757 O O . ILE A 1 95 ? 40.347 -4.470 52.309 1.00 12.54 95 ILE A O 1
ATOM 762 N N . ALA A 1 96 ? 40.622 -3.666 50.223 1.00 12.81 96 ALA A N 1
ATOM 763 C CA . ALA A 1 96 ? 40.449 -4.955 49.554 1.00 13.40 96 ALA A CA 1
ATOM 764 C C . ALA A 1 96 ? 41.535 -5.971 49.899 1.00 14.02 96 ALA A C 1
ATOM 765 O O . ALA A 1 96 ? 41.271 -7.167 49.935 1.00 13.97 96 ALA A O 1
ATOM 767 N N . GLY A 1 97 ? 42.756 -5.497 50.128 1.00 14.87 97 GLY A N 1
ATOM 768 C CA . GLY A 1 97 ? 43.882 -6.389 50.408 1.00 15.72 97 GLY A CA 1
ATOM 769 C C . GLY A 1 97 ? 44.265 -7.194 49.177 1.00 16.16 97 GLY A C 1
ATOM 770 O O . GLY A 1 97 ? 43.742 -6.987 48.076 1.00 16.71 97 GLY A O 1
ATOM 772 N N . ASN B 1 4 ? 37.787 24.391 21.833 1.00 29.30 4 ASN B N 1
ATOM 773 C CA . ASN B 1 4 ? 37.528 24.277 23.297 1.00 29.19 4 ASN B CA 1
ATOM 774 C C . ASN B 1 4 ? 36.185 23.626 23.591 1.00 28.37 4 ASN B C 1
ATOM 775 O O . ASN B 1 4 ? 35.277 23.640 22.746 1.00 28.35 4 ASN B O 1
ATOM 780 N N . ARG B 1 5 ? 36.067 23.066 24.795 1.00 27.21 5 ARG B N 1
ATOM 781 C CA . ARG B 1 5 ? 34.834 22.408 25.213 1.00 26.36 5 ARG B CA 1
ATOM 782 C C . ARG B 1 5 ? 33.818 23.453 25.667 1.00 25.37 5 ARG B C 1
ATOM 783 O O . ARG B 1 5 ? 34.190 24.515 26.166 1.00 25.14 5 ARG B O 1
ATOM 791 N N . LEU B 1 6 ? 32.538 23.143 25.491 1.00 24.24 6 LEU B N 1
ATOM 792 C CA . LEU B 1 6 ? 31.472 24.082 25.830 1.00 23.35 6 LEU B CA 1
ATOM 793 C C . LEU B 1 6 ? 31.330 24.249 27.343 1.00 22.71 6 LEU B C 1
ATOM 794 O O . LEU B 1 6 ? 31.395 23.273 28.090 1.00 22.33 6 LEU B O 1
ATOM 799 N N . THR B 1 7 ? 31.128 25.490 27.785 1.00 22.15 7 THR B N 1
ATOM 800 C CA . THR B 1 7 ? 30.812 25.773 29.186 1.00 21.73 7 THR B CA 1
ATOM 801 C C . THR B 1 7 ? 29.415 25.240 29.506 1.00 21.54 7 THR B C 1
ATOM 802 O O . THR B 1 7 ? 28.715 24.759 28.615 1.00 20.99 7 THR B O 1
ATOM 806 N N . GLU B 1 8 ? 29.009 25.330 30.770 1.00 21.52 8 GLU B N 1
ATOM 807 C CA . GLU B 1 8 ? 27.648 24.952 31.162 1.00 21.58 8 GLU B CA 1
ATOM 808 C C . GLU B 1 8 ? 26.623 25.765 30.371 1.00 21.33 8 GLU B C 1
ATOM 809 O O . GLU B 1 8 ? 25.622 25.226 29.891 1.00 21.26 8 GLU B O 1
ATOM 815 N N . SER B 1 9 ? 26.892 27.059 30.237 1.00 20.98 9 SER B N 1
ATOM 816 C CA . SER B 1 9 ? 26.001 27.975 29.535 1.00 20.85 9 SER B CA 1
ATOM 817 C C . SER B 1 9 ? 25.899 27.651 28.040 1.00 20.32 9 SER B C 1
ATOM 818 O O . SER B 1 9 ? 24.801 27.591 27.496 1.00 20.06 9 SER B O 1
ATOM 821 N N . GLU B 1 10 ? 27.044 27.440 27.393 1.00 19.92 10 GLU B N 1
ATOM 822 C CA . GLU B 1 10 ? 27.093 27.093 25.965 1.00 19.70 10 GLU B CA 1
ATOM 823 C C . GLU B 1 10 ? 26.476 25.720 25.685 1.00 19.27 10 GLU B C 1
ATOM 824 O O . GLU B 1 10 ? 25.833 25.520 24.660 1.00 18.79 10 GLU B O 1
ATOM 830 N N . MET B 1 11 ? 26.702 24.782 26.602 1.00 18.95 11 MET B N 1
ATOM 831 C CA . MET B 1 11 ? 26.079 23.461 26.570 1.00 18.79 11 MET B CA 1
ATOM 832 C C . MET B 1 11 ? 24.558 23.578 26.564 1.00 17.85 11 MET B C 1
ATOM 833 O O . MET B 1 11 ? 23.887 22.946 25.750 1.00 17.35 11 MET B O 1
ATOM 838 N N . ASN B 1 12 ? 24.025 24.377 27.486 1.00 17.02 12 ASN B N 1
ATOM 839 C CA . ASN B 1 12 ? 22.580 24.581 27.586 1.00 16.55 12 ASN B CA 1
ATOM 840 C C . ASN B 1 12 ? 22.023 25.217 26.321 1.00 15.68 12 ASN B C 1
ATOM 841 O O . ASN B 1 12 ? 20.973 24.812 25.845 1.00 15.10 12 ASN B O 1
ATOM 846 N N . GLU B 1 13 ? 22.740 26.199 25.777 1.00 15.05 13 GLU B N 1
ATOM 847 C CA . GLU B 1 13 ? 22.372 26.810 24.491 1.00 14.74 13 GLU B CA 1
ATOM 848 C C . GLU B 1 13 ? 22.263 25.772 23.390 1.00 14.23 13 GLU B C 1
ATOM 849 O O . GLU B 1 13 ? 21.273 25.727 22.664 1.00 13.76 13 GLU B O 1
ATOM 855 N N . ALA B 1 14 ? 23.308 24.961 23.265 1.00 13.96 14 ALA B N 1
ATOM 856 C CA . ALA B 1 14 ? 23.389 23.930 22.236 1.00 13.96 14 ALA B CA 1
ATOM 857 C C . ALA B 1 14 ? 22.243 22.935 22.370 1.00 14.00 14 ALA B C 1
ATOM 858 O O . ALA B 1 14 ? 21.541 22.653 21.396 1.00 13.82 14 ALA B O 1
ATOM 860 N N . LEU B 1 15 ? 22.048 22.418 23.581 1.00 13.95 15 LEU B N 1
ATOM 861 C CA . LEU B 1 15 ? 20.979 21.455 23.838 1.00 14.02 15 LEU B CA 1
ATOM 862 C C . LEU B 1 15 ? 19.594 22.001 23.481 1.00 14.02 15 LEU B C 1
ATOM 863 O O . LEU B 1 15 ? 18.753 21.261 22.967 1.00 14.01 15 LEU B O 1
ATOM 868 N N . ARG B 1 16 ? 19.359 23.287 23.732 1.00 14.04 16 ARG B N 1
ATOM 869 C CA . ARG B 1 16 ? 18.094 23.918 23.342 1.00 14.29 16 ARG B CA 1
ATOM 870 C C . ARG B 1 16 ? 17.839 23.818 21.831 1.00 13.91 16 ARG B C 1
ATOM 871 O O . ARG B 1 16 ? 16.689 23.714 21.405 1.00 13.68 16 ARG B O 1
ATOM 879 N N . ALA B 1 17 ? 18.913 23.833 21.038 1.00 13.39 17 ALA B N 1
ATOM 880 C CA . ALA B 1 17 ? 18.826 23.734 19.580 1.00 13.22 17 ALA B CA 1
ATOM 881 C C . ALA B 1 17 ? 18.787 22.291 19.052 1.00 13.16 17 ALA B C 1
ATOM 882 O O . ALA B 1 17 ? 18.663 22.078 17.846 1.00 12.67 17 ALA B O 1
ATOM 884 N N . LEU B 1 18 ? 18.898 21.308 19.944 1.00 13.35 18 LEU B N 1
ATOM 885 C CA . LEU B 1 18 ? 19.017 19.905 19.545 1.00 13.46 18 LEU B CA 1
ATOM 886 C C . LEU B 1 18 ? 17.892 19.056 20.132 1.00 13.97 18 LEU B C 1
ATOM 887 O O . LEU B 1 18 ? 18.002 18.556 21.260 1.00 14.23 18 LEU B O 1
ATOM 892 N N . ASP B 1 19 ? 16.820 18.883 19.358 1.00 14.22 19 ASP B N 1
ATOM 893 C CA . ASP B 1 19 ? 15.690 18.040 19.760 1.00 14.41 19 ASP B CA 1
ATOM 894 C C . ASP B 1 19 ? 16.139 16.632 20.166 1.00 14.17 19 ASP B C 1
ATOM 895 O O . ASP B 1 19 ? 16.879 15.971 19.428 1.00 14.18 19 ASP B O 1
ATOM 900 N N . GLY B 1 20 ? 15.693 16.185 21.339 1.00 13.74 20 GLY B N 1
ATOM 901 C CA . GLY B 1 20 ? 15.953 14.819 21.809 1.00 13.46 20 GLY B CA 1
ATOM 902 C C . GLY B 1 20 ? 17.279 14.600 22.524 1.00 13.04 20 GLY B C 1
ATOM 903 O O . GLY B 1 20 ? 17.467 13.561 23.152 1.00 13.20 20 GLY B O 1
ATOM 904 N N . TRP B 1 21 ? 18.199 15.563 22.432 1.00 12.55 21 TRP B N 1
ATOM 905 C CA . TRP B 1 21 ? 19.520 15.435 23.045 1.00 12.12 21 TRP B CA 1
ATOM 906 C C . TRP B 1 21 ? 19.521 15.997 24.456 1.00 12.22 21 TRP B C 1
ATOM 907 O O . TRP B 1 21 ? 18.849 16.988 24.742 1.00 12.16 21 TRP B O 1
ATOM 918 N N . GLN B 1 22 ? 20.263 15.336 25.338 1.00 12.31 22 GLN B N 1
ATOM 919 C CA . GLN B 1 22 ? 20.403 15.762 26.726 1.00 12.82 22 GLN B CA 1
ATOM 920 C C . GLN B 1 22 ? 21.849 15.572 27.168 1.00 12.26 22 GLN B C 1
ATOM 921 O O . GLN B 1 22 ? 22.590 14.786 26.571 1.00 11.78 22 GLN B O 1
ATOM 927 N N . LYS B 1 23 ? 22.249 16.299 28.206 1.00 11.83 23 LYS B N 1
ATOM 928 C CA . LYS B 1 23 ? 23.559 16.104 28.809 1.00 11.87 23 LYS B CA 1
ATOM 929 C C . LYS B 1 23 ? 23.594 14.753 29.524 1.00 11.81 23 LYS B C 1
ATOM 930 O O . LYS B 1 23 ? 22.635 14.373 30.197 1.00 11.46 23 LYS B O 1
ATOM 936 N N . VAL B 1 24 ? 24.703 14.037 29.372 1.00 11.92 24 VAL B N 1
ATOM 937 C CA . VAL B 1 24 ? 24.922 12.789 30.102 1.00 12.00 24 VAL B CA 1
ATOM 938 C C . VAL B 1 24 ? 25.187 13.091 31.572 1.00 12.36 24 VAL B C 1
ATOM 939 O O . VAL B 1 24 ? 25.980 13.978 31.895 1.00 12.04 24 VAL B O 1
ATOM 943 N N . ASP B 1 25 ? 24.516 12.350 32.454 1.00 12.99 25 ASP B N 1
ATOM 944 C CA . ASP B 1 25 ? 24.735 12.455 33.897 1.00 13.65 25 ASP B CA 1
ATOM 945 C C . ASP B 1 25 ? 26.201 12.223 34.273 1.00 13.48 25 ASP B C 1
ATOM 946 O O . ASP B 1 25 ? 26.755 11.162 33.997 1.00 13.75 25 ASP B O 1
ATOM 951 N N . GLY B 1 26 ? 26.820 13.219 34.900 1.00 13.28 26 GLY B N 1
ATOM 952 C CA . GLY B 1 26 ? 28.181 13.085 35.417 1.00 13.03 26 GLY B CA 1
ATOM 953 C C . GLY B 1 26 ? 29.309 13.152 34.398 1.00 12.89 26 GLY B C 1
ATOM 954 O O . GLY B 1 26 ? 30.461 12.888 34.739 1.00 13.12 26 GLY B O 1
ATOM 955 N N . ARG B 1 27 ? 28.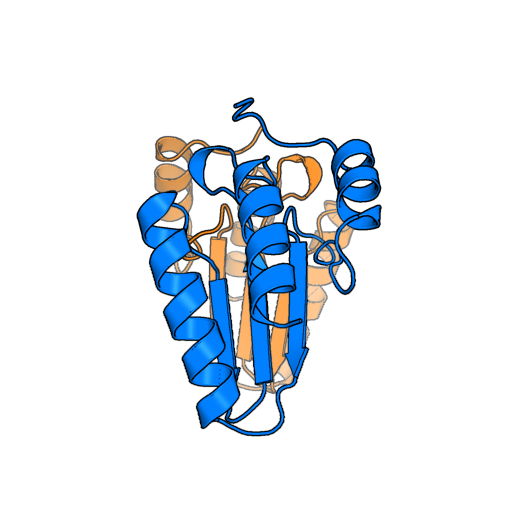998 13.514 33.156 1.00 12.44 27 ARG B N 1
ATOM 956 C CA . ARG B 1 27 ? 30.006 13.544 32.088 1.00 12.03 27 ARG B CA 1
ATOM 957 C C . ARG B 1 27 ? 29.785 14.722 31.144 1.00 11.48 27 ARG B C 1
ATOM 958 O O . ARG B 1 27 ? 28.648 15.116 30.893 1.00 11.32 27 ARG B O 1
ATOM 966 N N . GLU B 1 28 ? 30.880 15.275 30.628 1.00 11.00 28 GLU B N 1
ATOM 967 C CA . GLU B 1 28 ? 30.816 16.301 29.589 1.00 10.88 28 GLU B CA 1
ATOM 968 C C . GLU B 1 28 ? 30.597 15.612 28.248 1.00 10.52 28 GLU B C 1
ATOM 969 O O . GLU B 1 28 ? 31.530 15.368 27.487 1.00 10.44 28 GLU B O 1
ATOM 975 N N . ALA B 1 29 ? 29.341 15.272 27.997 1.00 10.34 29 ALA B N 1
ATOM 976 C CA . ALA B 1 29 ? 28.933 14.590 26.782 1.00 10.35 29 ALA B CA 1
ATOM 977 C C . ALA B 1 29 ? 27.438 14.782 26.633 1.00 10.34 29 ALA B C 1
ATOM 978 O O . ALA B 1 29 ? 26.752 15.071 27.616 1.00 10.42 29 ALA B O 1
ATOM 980 N N . ILE B 1 30 ? 26.942 14.630 25.407 1.00 10.34 30 ILE B N 1
ATOM 981 C CA . ILE B 1 30 ? 25.505 14.668 25.144 1.00 10.22 30 ILE B CA 1
ATOM 982 C C . ILE B 1 30 ? 25.053 13.343 24.558 1.00 10.30 30 ILE B C 1
ATOM 983 O O . ILE B 1 30 ? 25.849 12.618 23.952 1.00 10.16 30 ILE B O 1
ATOM 988 N N . THR B 1 31 ? 23.776 13.026 24.748 1.00 10.61 31 THR B N 1
ATOM 989 C CA . THR B 1 31 ? 23.242 11.727 24.344 1.00 10.68 31 THR B CA 1
ATOM 990 C C . THR B 1 31 ? 21.796 11.808 23.848 1.00 10.87 31 THR B C 1
ATOM 991 O O . THR B 1 31 ? 21.011 12.649 24.303 1.00 10.50 31 THR B O 1
ATOM 995 N N . ARG B 1 32 ? 21.476 10.941 22.888 1.00 11.19 32 ARG B N 1
ATOM 996 C CA . ARG B 1 32 ? 20.101 10.712 22.444 1.00 11.35 32 ARG B CA 1
ATOM 997 C C . ARG B 1 32 ? 19.902 9.234 22.140 1.00 11.39 32 ARG B C 1
ATOM 998 O O . ARG B 1 32 ? 20.810 8.572 21.632 1.00 11.16 32 ARG B O 1
ATOM 1006 N N . SER B 1 33 ? 18.711 8.729 22.460 1.00 11.43 33 SER B N 1
ATOM 1007 C CA . SER B 1 33 ? 18.320 7.372 22.122 1.00 11.78 33 SER B CA 1
ATOM 1008 C C . SER B 1 33 ? 17.340 7.410 20.959 1.00 11.80 33 SER B C 1
ATOM 1009 O O . SER B 1 33 ? 16.259 7.990 21.062 1.00 11.88 33 SER B O 1
ATOM 1012 N N . PHE B 1 34 ? 17.737 6.813 19.842 1.00 12.12 34 PHE B N 1
ATOM 1013 C CA . PHE B 1 34 ? 16.882 6.729 18.662 1.00 12.27 34 PHE B CA 1
ATOM 1014 C C . PHE B 1 34 ? 16.165 5.380 18.629 1.00 12.39 34 PHE B C 1
ATOM 1015 O O . PHE B 1 34 ? 16.765 4.343 18.939 1.00 12.27 34 PHE B O 1
ATOM 1023 N N . LYS B 1 35 ? 14.889 5.398 18.250 1.00 12.37 35 LYS B N 1
ATOM 1024 C CA . LYS B 1 35 ? 14.130 4.172 18.031 1.00 12.66 35 LYS B CA 1
ATOM 1025 C C . LYS B 1 35 ? 13.476 4.221 16.648 1.00 12.34 35 LYS B C 1
ATOM 1026 O O . LYS B 1 35 ? 12.703 5.134 16.349 1.00 12.41 35 LYS B O 1
ATOM 1032 N N . PHE B 1 36 ? 13.800 3.238 15.814 1.00 11.78 36 PHE B N 1
ATOM 1033 C CA . PHE B 1 36 ? 13.292 3.162 14.448 1.00 11.26 36 PHE B CA 1
ATOM 1034 C C . PHE B 1 36 ? 12.303 2.016 14.314 1.00 10.97 36 PHE B C 1
ATOM 1035 O O . PHE B 1 36 ? 12.103 1.238 15.252 1.00 10.51 36 PHE B O 1
ATOM 1043 N N . LYS B 1 37 ? 11.678 1.921 13.145 1.00 10.62 37 LYS B N 1
ATOM 1044 C CA . LYS B 1 37 ? 10.650 0.905 12.895 1.00 10.71 37 LYS B CA 1
ATOM 1045 C C . LYS B 1 37 ? 11.213 -0.521 12.919 1.00 9.85 37 LYS B C 1
ATOM 1046 O O . LYS B 1 37 ? 10.533 -1.457 13.339 1.00 9.90 37 LYS B O 1
ATOM 1052 N N . ASP B 1 38 ? 12.452 -0.679 12.464 1.00 9.06 38 ASP B N 1
ATOM 1053 C CA . ASP B 1 38 ? 13.063 -1.996 12.324 1.00 8.59 38 ASP B CA 1
ATOM 1054 C C . ASP B 1 38 ? 14.585 -1.866 12.253 1.00 8.10 38 ASP B C 1
ATOM 1055 O O . ASP B 1 38 ? 15.121 -0.758 12.282 1.00 7.72 38 ASP B O 1
ATOM 1060 N N . PHE B 1 39 ? 15.275 -2.996 12.172 1.00 7.62 39 PHE B N 1
ATOM 1061 C CA . PHE B 1 39 ? 16.733 -3.000 12.072 1.00 7.33 39 PHE B CA 1
ATOM 1062 C C . PHE B 1 39 ? 17.222 -2.342 10.784 1.00 6.86 39 PHE B C 1
ATOM 1063 O O . PHE B 1 39 ? 18.190 -1.582 10.803 1.00 6.79 39 PHE B O 1
ATOM 1071 N N . SER B 1 40 ? 16.561 -2.639 9.673 1.00 6.60 40 SER B N 1
ATOM 1072 C CA . SER B 1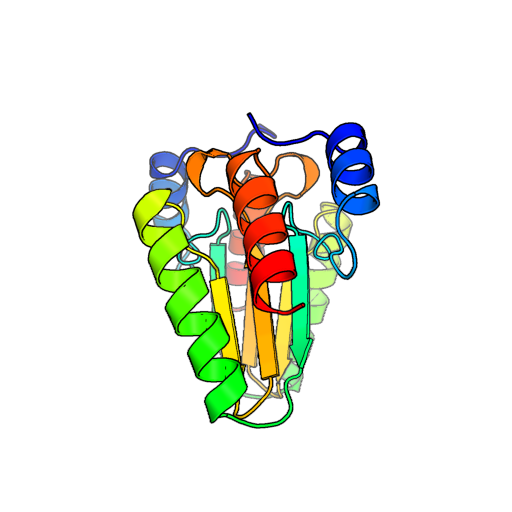 40 ? 16.934 -2.064 8.382 1.00 6.60 40 SER B CA 1
ATOM 1073 C C . SER B 1 40 ? 17.045 -0.550 8.464 1.00 6.42 40 SER B C 1
ATOM 1074 O O . SER B 1 40 ? 18.057 0.025 8.072 1.00 5.84 40 SER B O 1
ATOM 1077 N N . THR B 1 41 ? 16.003 0.084 8.997 1.00 6.70 41 THR B N 1
ATOM 1078 C CA . THR B 1 41 ? 15.967 1.540 9.118 1.00 6.98 41 THR B CA 1
ATOM 1079 C C . THR B 1 41 ? 17.057 2.033 10.069 1.00 7.09 41 THR B C 1
ATOM 1080 O O . THR B 1 41 ? 17.717 3.044 9.801 1.00 7.30 41 THR B O 1
ATOM 1084 N N . ALA B 1 42 ? 17.262 1.307 11.165 1.00 7.29 42 ALA B N 1
ATOM 1085 C CA . ALA B 1 42 ? 18.318 1.652 12.121 1.00 7.39 42 ALA B CA 1
ATOM 1086 C C . ALA B 1 42 ? 19.698 1.580 11.464 1.00 7.65 42 ALA B C 1
ATOM 1087 O O . ALA B 1 42 ? 20.552 2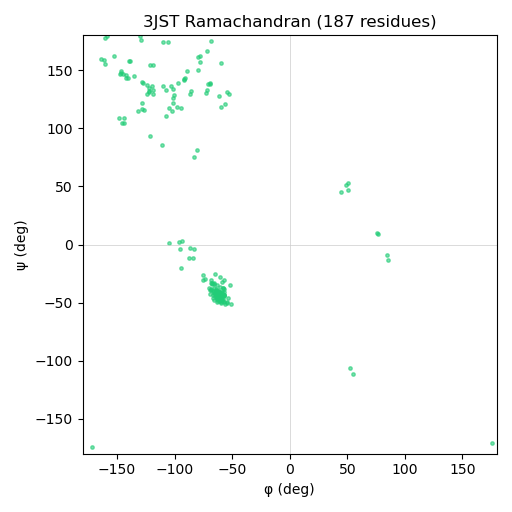.432 11.704 1.00 7.76 42 ALA B O 1
ATOM 1089 N N . PHE B 1 43 ? 19.904 0.557 10.640 1.00 7.98 43 PHE B N 1
ATOM 1090 C CA . PHE B 1 43 ? 21.186 0.353 9.959 1.00 8.33 43 PHE B CA 1
ATOM 1091 C C . PHE B 1 43 ? 21.437 1.414 8.883 1.00 8.08 43 PHE B C 1
ATOM 1092 O O . PHE B 1 43 ? 22.572 1.851 8.695 1.00 8.09 43 PHE B O 1
ATOM 1100 N N . GLY B 1 44 ? 20.382 1.818 8.179 1.00 7.85 44 GLY B N 1
ATOM 1101 C CA . GLY B 1 44 ? 20.467 2.927 7.232 1.00 7.91 44 GLY B CA 1
ATOM 1102 C C . GLY B 1 44 ? 20.948 4.200 7.908 1.00 7.92 44 GLY B C 1
ATOM 1103 O O . GLY B 1 44 ? 21.815 4.903 7.385 1.00 7.82 44 GLY B O 1
ATOM 1104 N N . PHE B 1 45 ? 20.390 4.483 9.084 1.00 7.86 45 PHE B N 1
ATOM 1105 C CA . PHE B 1 45 ? 20.805 5.628 9.893 1.00 7.81 45 PHE B CA 1
ATOM 1106 C C . PHE B 1 45 ? 22.290 5.546 10.277 1.00 7.63 45 PHE B C 1
ATOM 1107 O O . PHE B 1 45 ? 23.022 6.523 10.124 1.00 7.19 45 PHE B O 1
ATOM 1115 N N . MET B 1 46 ? 22.725 4.387 10.771 1.00 7.84 46 MET B N 1
ATOM 1116 C CA . MET B 1 46 ? 24.129 4.189 11.163 1.00 7.89 46 MET B CA 1
ATOM 1117 C C . MET B 1 46 ? 25.069 4.314 9.963 1.00 7.81 46 MET B C 1
ATOM 1118 O O . MET B 1 46 ? 26.122 4.948 10.059 1.00 7.56 46 MET B O 1
ATOM 1123 N N . ALA B 1 47 ? 24.677 3.722 8.835 1.00 7.56 47 ALA B N 1
ATOM 1124 C CA . ALA B 1 47 ? 25.440 3.832 7.591 1.00 7.52 47 ALA B CA 1
ATOM 1125 C C . ALA B 1 47 ? 25.679 5.294 7.220 1.00 7.51 47 ALA B C 1
ATOM 1126 O O . ALA B 1 47 ? 26.814 5.694 6.954 1.00 7.50 47 ALA B O 1
ATOM 1128 N N . GLN B 1 48 ? 24.611 6.088 7.221 1.00 7.58 48 GLN B N 1
ATOM 1129 C CA . GLN B 1 48 ? 24.715 7.507 6.876 1.00 7.73 48 GLN B CA 1
ATOM 1130 C C . GLN B 1 48 ? 25.511 8.302 7.904 1.00 7.76 48 GLN B C 1
ATOM 1131 O O . GLN B 1 48 ? 26.300 9.175 7.536 1.00 7.49 48 GLN B O 1
ATOM 1137 N N . ALA B 1 49 ? 25.311 8.005 9.187 1.00 7.80 49 ALA B N 1
ATOM 1138 C CA . ALA B 1 49 ? 26.055 8.693 10.240 1.00 7.87 49 ALA B CA 1
ATOM 1139 C C . ALA B 1 49 ? 27.535 8.333 10.187 1.00 8.03 49 ALA B C 1
ATOM 1140 O O . ALA B 1 49 ? 28.387 9.166 10.496 1.00 8.35 49 ALA B O 1
ATOM 1142 N N . ALA B 1 50 ? 27.833 7.099 9.789 1.00 7.90 50 ALA B N 1
ATOM 1143 C CA . ALA B 1 50 ? 29.205 6.633 9.654 1.00 7.98 50 ALA B CA 1
ATOM 1144 C C . ALA B 1 50 ? 29.957 7.401 8.565 1.00 8.11 50 ALA B C 1
ATOM 1145 O O . ALA B 1 50 ? 31.131 7.729 8.740 1.00 7.87 50 ALA B O 1
ATOM 1147 N N . LEU B 1 51 ? 29.281 7.691 7.451 1.00 8.14 51 LEU B N 1
ATOM 1148 C CA . LEU B 1 51 ? 29.865 8.517 6.392 1.00 8.25 51 LEU B CA 1
ATOM 1149 C C . LEU B 1 51 ? 30.273 9.889 6.933 1.00 8.38 51 LEU B C 1
ATOM 1150 O O . LEU B 1 51 ? 31.383 10.365 6.679 1.00 8.00 51 LEU B O 1
ATOM 1155 N N . TYR B 1 52 ? 29.375 10.512 7.693 1.00 8.45 52 TYR B N 1
ATOM 1156 C CA . TYR B 1 52 ? 29.647 11.829 8.270 1.00 8.76 52 TYR B CA 1
ATOM 1157 C C . TYR B 1 52 ? 30.752 11.780 9.327 1.00 8.90 52 TYR B C 1
ATOM 1158 O O . TYR B 1 52 ? 31.533 12.730 9.465 1.00 8.71 52 TYR B O 1
ATOM 1167 N N . ALA B 1 53 ? 30.822 10.676 10.067 1.00 9.12 53 ALA B N 1
ATOM 1168 C CA . ALA B 1 53 ? 31.900 10.467 11.036 1.00 9.37 53 ALA B CA 1
ATOM 1169 C C . ALA B 1 53 ? 33.256 10.513 10.340 1.00 9.63 53 ALA B C 1
ATOM 1170 O O . ALA B 1 53 ? 34.199 11.133 10.837 1.00 9.23 53 ALA B O 1
ATOM 1172 N N . GLU B 1 54 ? 33.349 9.856 9.187 1.00 10.08 54 GLU B N 1
ATOM 1173 C CA . GLU B 1 54 ? 34.590 9.864 8.420 1.00 10.58 54 GLU B CA 1
ATOM 1174 C C . GLU B 1 54 ? 34.832 11.202 7.722 1.00 10.70 54 GLU B C 1
ATOM 1175 O O . GLU B 1 54 ? 35.986 11.588 7.529 1.00 10.81 54 GLU B O 1
ATOM 1181 N N . LYS 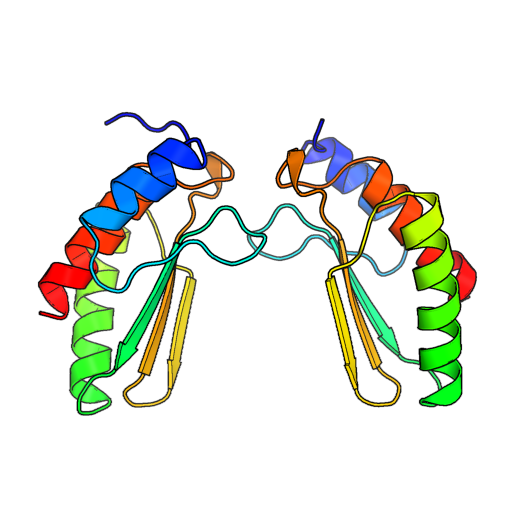B 1 55 ? 33.760 11.908 7.358 1.00 11.02 55 LYS B N 1
ATOM 1182 C CA . LYS B 1 55 ? 33.896 13.264 6.815 1.00 11.42 55 LYS B CA 1
ATOM 1183 C C . LYS B 1 55 ? 34.512 14.206 7.849 1.00 11.39 55 LYS B C 1
ATOM 1184 O O . LYS B 1 55 ? 35.430 14.960 7.532 1.00 11.17 55 LYS B O 1
ATOM 1190 N N . LEU B 1 56 ? 34.005 14.148 9.079 1.00 11.59 56 LEU B N 1
ATOM 1191 C CA . LEU B 1 56 ? 34.489 14.995 10.171 1.00 11.89 56 LEU B CA 1
ATOM 1192 C C . LEU B 1 56 ? 35.734 14.456 10.891 1.00 12.29 56 LEU B C 1
ATOM 1193 O O . LEU B 1 56 ? 36.349 15.181 11.681 1.00 12.25 56 LEU B O 1
ATOM 1198 N N . ASP B 1 57 ? 36.096 13.200 10.629 1.00 12.47 57 ASP B N 1
ATOM 1199 C CA . ASP B 1 57 ? 37.064 12.476 11.449 1.00 12.64 57 ASP B CA 1
ATOM 1200 C C . ASP B 1 57 ? 36.667 12.628 12.917 1.00 12.74 57 ASP B C 1
ATOM 1201 O O . ASP B 1 57 ? 37.474 13.015 13.763 1.00 12.68 57 ASP B O 1
ATOM 1206 N N . HIS B 1 58 ? 35.399 12.328 13.194 1.00 12.57 58 HIS B N 1
ATOM 1207 C CA . HIS B 1 58 ? 34.806 12.509 14.511 1.00 12.68 58 HIS B CA 1
ATOM 1208 C C . HIS B 1 58 ? 33.785 11.390 14.744 1.00 12.42 58 HIS B C 1
ATOM 1209 O O . HIS B 1 58 ? 32.685 11.409 14.189 1.00 11.94 58 HIS B O 1
ATOM 1216 N N . HIS B 1 59 ? 34.165 10.425 15.574 1.00 12.34 59 HIS B N 1
ATOM 1217 C CA . HIS B 1 59 ? 33.470 9.150 15.646 1.00 12.45 59 HIS B CA 1
ATOM 1218 C C . HIS B 1 59 ? 32.665 9.028 16.930 1.00 12.54 59 HIS B C 1
ATOM 1219 O O . HIS B 1 59 ? 33.172 9.343 18.010 1.00 12.36 59 HIS B O 1
ATOM 1226 N N . PRO B 1 60 ? 31.396 8.588 16.813 1.00 12.28 60 PRO B N 1
ATOM 1227 C CA . PRO B 1 60 ? 30.521 8.522 17.976 1.00 12.01 60 PRO B CA 1
ATOM 1228 C C . PRO B 1 60 ? 30.769 7.295 18.845 1.00 11.79 60 PRO B C 1
ATOM 1229 O O . PRO B 1 60 ? 31.400 6.329 18.408 1.00 11.44 60 PRO B O 1
ATOM 1233 N N . GLU B 1 61 ? 30.296 7.375 20.085 1.00 11.52 61 GLU B N 1
ATOM 1234 C CA . GLU B 1 61 ? 30.097 6.205 20.930 1.00 11.35 61 GLU B CA 1
ATOM 1235 C C . GLU B 1 61 ? 28.639 5.814 20.746 1.00 10.82 61 GLU B C 1
ATOM 1236 O O . GLU B 1 61 ? 27.749 6.599 21.053 1.00 11.05 61 GLU B O 1
ATOM 1242 N N . TRP B 1 62 ? 28.380 4.623 20.218 1.00 10.18 62 TRP B N 1
ATOM 1243 C CA . TRP B 1 62 ? 26.994 4.209 20.009 1.00 9.59 62 TRP B CA 1
ATOM 1244 C C . TRP B 1 62 ? 26.752 2.719 20.185 1.00 9.38 62 TRP B C 1
ATOM 1245 O O . TRP B 1 62 ? 27.617 1.887 19.914 1.00 8.92 62 TRP B O 1
ATOM 1256 N N . PHE B 1 63 ? 25.546 2.424 20.660 1.00 9.14 63 PHE B N 1
ATOM 1257 C CA . PHE B 1 63 ? 25.078 1.082 20.929 1.00 9.00 63 PHE B CA 1
ATOM 1258 C C . PHE B 1 63 ? 23.856 0.820 20.059 1.00 8.62 63 PHE B C 1
ATOM 1259 O O . PHE B 1 63 ? 22.985 1.681 19.932 1.00 8.98 63 PHE B O 1
ATOM 1267 N N . ASN B 1 64 ? 23.799 -0.364 19.460 1.00 7.99 64 ASN B N 1
ATOM 1268 C CA . ASN B 1 64 ? 22.638 -0.775 18.678 1.00 7.61 64 ASN B CA 1
ATOM 1269 C C . ASN B 1 64 ? 22.136 -2.135 19.147 1.00 7.56 64 ASN B C 1
ATOM 1270 O O . ASN B 1 64 ? 22.929 -3.024 19.454 1.00 7.00 64 ASN B O 1
ATOM 1275 N N . ALA B 1 65 ? 20.813 -2.267 19.226 1.00 7.72 65 ALA B N 1
ATOM 1276 C CA . ALA B 1 65 ? 20.157 -3.556 19.420 1.00 7.84 65 ALA B CA 1
ATOM 1277 C C . ALA B 1 65 ? 18.872 -3.522 18.607 1.00 8.24 65 ALA B C 1
ATOM 1278 O O . ALA B 1 65 ? 17.943 -2.787 18.946 1.00 7.96 65 ALA B O 1
ATOM 1280 N N . TYR B 1 66 ? 18.846 -4.288 17.515 1.00 8.64 66 TYR B N 1
ATOM 1281 C CA . TYR B 1 66 ? 17.708 -4.321 16.598 1.00 9.26 66 TYR B CA 1
ATOM 1282 C C . TYR B 1 66 ? 17.362 -2.897 16.106 1.00 9.32 66 TYR B C 1
ATOM 1283 O O . TYR B 1 66 ? 18.170 -2.284 15.395 1.00 9.11 66 TYR B O 1
ATOM 1292 N N . ASN B 1 67 ? 16.218 -2.353 16.520 1.00 9.59 67 ASN B N 1
ATOM 1293 C CA . ASN B 1 67 ? 15.744 -1.058 16.029 1.00 10.10 67 ASN B CA 1
ATOM 1294 C C . ASN B 1 67 ? 16.143 0.150 16.896 1.00 10.44 67 ASN B C 1
ATOM 1295 O O . ASN B 1 67 ? 15.756 1.281 16.597 1.00 10.33 67 ASN B O 1
ATOM 1300 N N . ARG B 1 68 ? 16.920 -0.087 17.9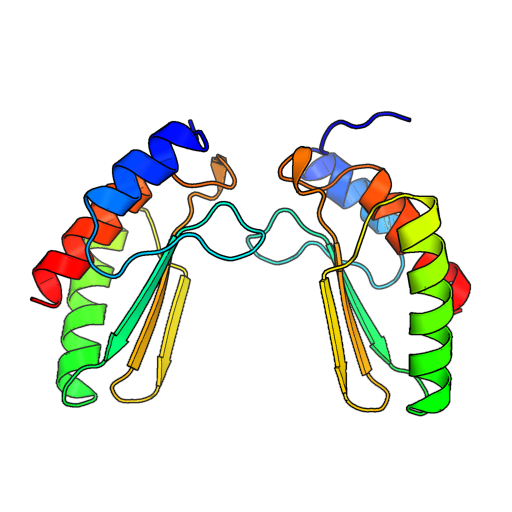51 1.00 10.74 68 ARG B N 1
ATOM 1301 C CA . ARG B 1 68 ? 17.361 0.981 18.850 1.00 11.10 68 ARG B CA 1
ATOM 1302 C C . ARG B 1 68 ? 18.808 1.364 18.589 1.00 10.61 68 ARG B C 1
ATOM 1303 O O . ARG B 1 68 ? 19.657 0.489 18.410 1.00 10.14 68 ARG B O 1
ATOM 1311 N N . VAL B 1 69 ? 19.077 2.670 18.570 1.00 10.34 69 VAL B N 1
ATOM 1312 C CA . VAL B 1 69 ? 20.444 3.196 18.505 1.00 10.24 69 VAL B CA 1
ATOM 1313 C C . VAL B 1 69 ? 20.616 4.289 19.569 1.00 10.52 69 VAL B C 1
ATOM 1314 O O . VAL B 1 69 ? 19.947 5.325 19.519 1.00 10.85 69 VAL B O 1
ATOM 1318 N N . ASP B 1 70 ? 21.480 4.028 20.552 1.00 10.26 70 ASP B N 1
ATOM 1319 C CA . ASP B 1 70 ? 21.811 4.998 21.595 1.00 9.98 70 ASP B CA 1
ATOM 1320 C C . ASP B 1 70 ? 23.132 5.630 21.229 1.00 9.70 70 ASP B C 1
ATOM 1321 O O . ASP B 1 70 ? 24.096 4.915 20.953 1.00 9.49 70 ASP B O 1
ATOM 1326 N N . VAL B 1 71 ? 23.184 6.956 21.224 1.00 9.39 71 VAL B N 1
ATOM 1327 C CA . VAL B 1 71 ? 24.395 7.670 20.832 1.00 9.71 71 VAL B CA 1
ATOM 1328 C C . VAL B 1 71 ? 24.855 8.584 21.952 1.00 10.00 71 VAL B C 1
ATOM 1329 O O . VAL B 1 71 ? 24.039 9.287 22.546 1.00 10.22 71 VAL B O 1
ATOM 1333 N N . THR B 1 72 ? 26.158 8.558 22.240 1.00 10.22 72 THR B N 1
ATOM 1334 C CA . THR B 1 72 ? 26.792 9.536 23.128 1.00 10.11 72 THR B CA 1
ATOM 1335 C C . THR B 1 72 ? 27.910 10.231 22.359 1.00 10.12 72 THR B C 1
ATOM 1336 O O . THR B 1 72 ? 28.728 9.573 21.712 1.00 10.06 72 THR B O 1
ATOM 1340 N N . LEU B 1 73 ? 27.922 11.560 22.418 1.00 10.12 73 LEU B N 1
ATOM 1341 C CA . LEU B 1 73 ? 28.880 12.373 21.674 1.00 10.27 73 LEU B CA 1
ATOM 1342 C C . LEU B 1 73 ? 29.742 13.201 22.618 1.00 10.50 73 LEU B C 1
ATOM 1343 O O . LEU B 1 73 ? 29.232 13.893 23.501 1.00 9.97 73 LEU B O 1
ATOM 1348 N N . ALA B 1 74 ? 31.052 13.113 22.418 1.00 10.85 74 ALA B N 1
ATOM 1349 C CA . ALA B 1 74 ? 32.012 13.942 23.122 1.00 11.22 74 ALA B CA 1
ATOM 1350 C C . ALA B 1 74 ? 33.318 13.944 22.330 1.00 11.68 74 ALA B C 1
ATOM 1351 O O . ALA B 1 74 ? 33.586 13.011 21.570 1.00 11.70 74 ALA B O 1
ATOM 1353 N N . THR B 1 75 ? 34.119 14.991 22.509 1.00 12.31 75 THR B N 1
ATOM 1354 C CA . THR B 1 75 ? 35.389 15.138 21.800 1.00 12.77 75 THR B CA 1
ATOM 1355 C C . THR B 1 75 ? 36.550 14.760 22.717 1.00 13.45 75 THR B C 1
ATOM 1356 O O . THR B 1 75 ? 36.734 15.361 23.775 1.00 13.46 75 THR B O 1
ATOM 1360 N N . HIS B 1 76 ? 37.339 13.776 22.297 1.00 14.39 76 HIS B N 1
ATOM 1361 C CA . HIS B 1 76 ? 38.413 13.231 23.125 1.00 15.09 76 HIS B CA 1
ATOM 1362 C C . HIS B 1 76 ? 39.453 14.262 23.547 1.00 15.19 76 HIS B C 1
ATOM 1363 O O . HIS B 1 76 ? 39.815 14.322 24.724 1.00 15.38 76 HIS B O 1
ATOM 1370 N N . SER B 1 77 ? 39.937 15.068 22.604 1.00 15.31 77 SER B N 1
ATOM 1371 C CA . SER B 1 77 ? 40.995 16.036 22.911 1.00 15.60 77 SER B CA 1
ATOM 1372 C C . SER B 1 77 ? 40.599 17.012 24.028 1.00 15.28 77 SER B C 1
ATOM 1373 O O . SER B 1 77 ? 41.433 17.364 24.869 1.00 15.36 77 SER B O 1
ATOM 1376 N N . GLU B 1 78 ? 39.332 17.421 24.051 1.00 14.82 78 GLU B N 1
ATOM 1377 C CA . GLU B 1 78 ? 38.831 18.351 25.077 1.00 14.70 78 GLU B CA 1
ATOM 1378 C C . GLU B 1 78 ? 38.169 17.651 26.265 1.00 14.01 78 GLU B C 1
ATOM 1379 O O . GLU B 1 78 ? 37.775 18.312 27.228 1.00 13.93 78 GLU B O 1
ATOM 1385 N N . ASN B 1 79 ? 38.047 16.325 26.201 1.00 13.50 79 ASN B N 1
ATOM 1386 C CA . ASN B 1 79 ? 37.252 15.561 27.168 1.00 13.00 79 ASN B CA 1
ATOM 1387 C C . ASN B 1 79 ? 35.906 16.246 27.435 1.00 12.56 79 ASN B C 1
ATOM 1388 O O . ASN B 1 79 ? 35.474 16.384 28.583 1.00 12.67 79 ASN B O 1
ATOM 1393 N N . GLY B 1 80 ? 35.258 16.683 26.361 1.00 11.92 80 GLY B N 1
ATOM 1394 C CA . GLY B 1 80 ? 34.019 17.432 26.474 1.00 11.57 80 GLY B CA 1
ATOM 1395 C C . GLY B 1 80 ? 33.336 17.668 25.143 1.00 11.27 80 GLY B C 1
ATOM 1396 O O . GLY B 1 80 ? 33.783 17.175 24.103 1.00 10.94 80 GLY B O 1
ATOM 1397 N N . VAL B 1 81 ? 32.259 18.445 25.187 1.00 10.75 81 VAL B N 1
ATOM 1398 C CA . VAL B 1 81 ? 31.437 18.705 24.021 1.00 10.69 81 VAL B CA 1
ATOM 1399 C C . VAL B 1 81 ? 32.032 19.879 23.244 1.00 10.74 81 VAL B C 1
ATOM 1400 O O . VAL B 1 81 ? 32.371 20.903 23.836 1.00 10.75 81 VAL B O 1
ATOM 1404 N N . THR B 1 82 ? 32.175 19.711 21.929 1.00 10.70 82 THR B N 1
ATOM 1405 C CA . THR B 1 82 ? 32.689 20.764 21.043 1.00 10.69 82 THR B CA 1
ATOM 1406 C C . THR B 1 82 ? 31.745 20.944 19.852 1.00 11.02 82 THR B C 1
ATOM 1407 O O . THR B 1 82 ? 30.775 20.196 19.703 1.00 10.47 82 THR B O 1
ATOM 1411 N N . GLU B 1 83 ? 32.040 21.929 19.005 1.00 11.28 83 GLU B N 1
ATOM 1412 C CA . GLU B 1 83 ? 31.273 22.157 17.777 1.00 11.96 83 GLU B CA 1
ATOM 1413 C C . GLU B 1 83 ? 31.129 20.884 16.929 1.00 11.69 83 GLU B C 1
ATOM 1414 O O . GLU B 1 83 ? 30.100 20.674 16.295 1.00 11.89 83 GLU B O 1
ATOM 1420 N N . LEU B 1 84 ? 32.158 20.040 16.921 1.00 11.44 84 LEU B N 1
ATOM 1421 C CA . LEU B 1 84 ? 32.105 18.764 16.204 1.00 11.33 84 LEU B CA 1
ATOM 1422 C C . LEU B 1 84 ? 30.944 17.880 16.663 1.00 11.10 84 LEU B C 1
ATOM 1423 O O . LEU B 1 84 ? 30.281 17.244 15.846 1.00 11.31 84 LEU B O 1
ATOM 1428 N N . ASP B 1 85 ? 30.698 17.849 17.968 1.00 10.80 85 ASP B N 1
ATOM 1429 C CA . ASP B 1 85 ? 29.588 17.076 18.523 1.00 10.54 85 ASP B CA 1
ATOM 1430 C C . ASP B 1 85 ? 28.226 17.667 18.147 1.00 10.51 85 ASP B C 1
ATOM 1431 O O . ASP B 1 85 ? 27.274 16.929 17.885 1.00 10.65 85 ASP B O 1
ATOM 1436 N N . ILE B 1 86 ? 28.138 18.992 18.124 1.00 10.45 86 ILE B N 1
ATOM 1437 C CA . ILE B 1 86 ? 26.918 19.670 17.685 1.00 10.34 86 ILE B CA 1
ATOM 1438 C C . ILE B 1 86 ? 26.643 19.353 16.205 1.00 10.46 86 ILE B C 1
ATOM 1439 O O . ILE B 1 86 ? 25.498 19.078 15.829 1.00 10.28 86 ILE B O 1
ATOM 1444 N N . LYS B 1 87 ? 27.686 19.373 15.376 1.00 10.49 87 LYS B N 1
ATOM 1445 C CA . LYS B 1 87 ? 27.543 19.016 13.953 1.00 10.96 87 LYS B CA 1
ATOM 1446 C C . LYS B 1 87 ? 27.029 17.593 13.766 1.00 10.60 87 LYS B C 1
ATOM 1447 O O . LYS B 1 87 ? 26.118 17.368 12.969 1.00 10.67 87 LYS B O 1
ATOM 1453 N N . MET B 1 88 ? 27.610 16.640 14.497 1.0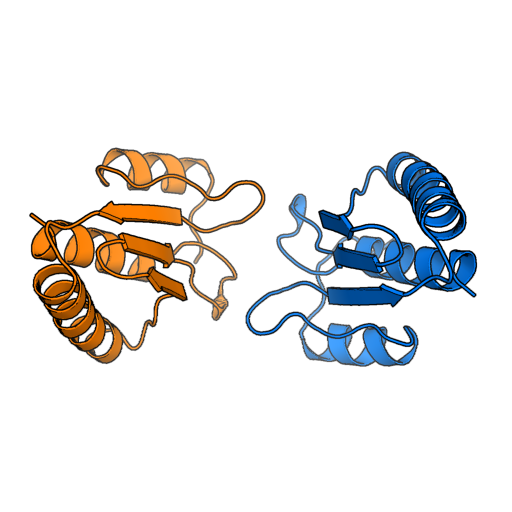0 10.44 88 MET B N 1
ATOM 1454 C CA . MET B 1 88 ? 27.185 15.240 14.407 1.00 10.14 88 MET B CA 1
ATOM 1455 C C . MET B 1 88 ? 25.758 15.064 14.919 1.00 10.04 88 MET B C 1
ATOM 1456 O O . MET B 1 88 ? 24.974 14.325 14.322 1.00 9.88 88 MET B O 1
ATOM 1461 N N . ALA B 1 89 ? 25.428 15.729 16.026 1.00 9.76 89 ALA B N 1
ATOM 1462 C CA . ALA B 1 89 ? 24.077 15.657 16.590 1.00 9.65 89 ALA B CA 1
ATOM 1463 C C . ALA B 1 89 ? 23.048 16.156 15.587 1.00 9.52 89 ALA B C 1
ATOM 1464 O O . ALA B 1 89 ? 22.002 15.525 15.384 1.00 9.46 89 ALA B O 1
ATOM 1466 N N . ARG B 1 90 ? 23.350 17.287 14.957 1.00 9.36 90 ARG B N 1
ATOM 1467 C CA . ARG B 1 90 ? 22.475 17.849 13.928 1.00 9.24 90 ARG B CA 1
ATOM 1468 C C . ARG B 1 90 ? 22.329 16.945 12.709 1.00 9.40 90 ARG B C 1
ATOM 1469 O O . ARG B 1 90 ? 21.231 16.799 12.183 1.00 9.31 90 ARG B O 1
ATOM 1477 N N . LYS B 1 91 ? 23.426 16.342 12.258 1.00 9.55 91 LYS B N 1
ATOM 1478 C CA . LYS B 1 91 ? 23.363 15.435 11.113 1.00 9.97 91 LYS B CA 1
ATOM 1479 C C . LYS B 1 91 ? 22.542 14.193 11.450 1.00 9.91 91 LYS B C 1
ATOM 1480 O O . LYS B 1 91 ? 21.756 13.725 10.634 1.00 9.95 91 LYS B O 1
ATOM 1486 N N . MET B 1 92 ? 22.728 13.664 12.654 1.00 9.94 92 MET B N 1
ATOM 1487 C CA . MET B 1 92 ? 21.951 12.513 13.094 1.00 10.05 92 MET B CA 1
ATOM 1488 C C . MET B 1 92 ? 20.453 12.828 13.123 1.00 10.02 92 MET B C 1
ATOM 1489 O O . MET B 1 92 ? 19.651 12.026 12.652 1.00 9.64 92 MET B O 1
ATOM 1494 N N . ASN B 1 93 ? 20.088 13.997 13.651 1.00 10.16 93 ASN B N 1
ATOM 1495 C CA . ASN B 1 93 ? 18.687 14.431 13.655 1.00 10.25 93 ASN B CA 1
ATOM 1496 C C . ASN B 1 93 ? 18.134 14.576 12.239 1.00 10.53 93 ASN B C 1
ATOM 1497 O O . ASN B 1 93 ? 16.994 14.197 11.983 1.00 10.84 93 ASN B O 1
ATOM 1502 N N . ALA B 1 94 ? 18.941 15.115 11.326 1.00 10.80 94 ALA B N 1
ATOM 1503 C CA . ALA B 1 94 ? 18.546 15.250 9.924 1.00 11.28 94 ALA B CA 1
ATOM 1504 C C . ALA B 1 94 ? 18.308 13.882 9.266 1.00 11.54 94 ALA B C 1
ATOM 1505 O O . ALA B 1 94 ? 17.309 13.688 8.582 1.00 11.24 94 ALA B O 1
ATOM 1507 N N . ILE B 1 95 ? 19.222 12.938 9.490 1.00 12.20 95 ILE B N 1
ATOM 1508 C CA . ILE B 1 95 ? 19.095 11.580 8.940 1.00 12.68 95 ILE B CA 1
ATOM 1509 C C . ILE B 1 95 ? 17.864 10.865 9.507 1.00 13.36 95 ILE B C 1
ATOM 1510 O O . ILE B 1 95 ? 17.093 10.251 8.766 1.00 13.46 95 ILE B O 1
ATOM 1515 N N . ALA B 1 96 ? 17.686 10.958 10.821 1.00 14.09 96 ALA B N 1
ATOM 1516 C CA . ALA B 1 96 ? 16.587 10.279 11.515 1.00 14.89 96 ALA B CA 1
ATOM 1517 C C . ALA B 1 96 ? 15.214 10.848 11.165 1.00 15.73 96 ALA B C 1
ATOM 1518 O O . ALA B 1 96 ? 14.225 10.121 11.192 1.00 15.66 96 ALA B O 1
ATOM 1520 N N . GLY B 1 97 ? 15.155 12.145 10.862 1.00 16.86 97 GLY B N 1
ATOM 1521 C CA . GLY B 1 97 ? 13.902 12.802 10.476 1.00 17.88 97 GLY B CA 1
ATOM 1522 C C . GLY B 1 97 ? 12.980 13.049 11.659 1.00 18.69 97 GLY B C 1
ATOM 1523 O O . GLY B 1 97 ? 13.342 12.818 12.822 1.00 19.37 97 GLY B O 1
#

InterPro domains:
  IPR001533 Pterin 4 alpha carbinolamine dehydratase [MF_00434] (3-96)
  IPR001533 Pterin 4 alpha carbinolamine dehydratase [PF01329] (5-95)
  IPR001533 Pterin 4 alpha carbinolamine dehydratase [PTHR12599] (4-95)
  IPR036428 Pterin 4 alpha carbinolamine dehydratase superfamily [G3DSA:3.30.1360.20] (1-97)
  IPR036428 Pterin 4 alpha carbinolamine dehydratase superfamily [SSF55248] (4-96)

Foldseek 3Di:
DDFAADDPVRVVVLCVVQPQKDQDVPAQKIKHKDFAPWQVLVVQLVVQLVVVCVVLVADWDWDDDIRIIMTIHADPVNRHRDVSRSVSSVVSSVSRD/DADDPVRVVVLVVVFPQKDADPPFQKIKHKDFDPWQVLQVQLVVQLVVVCVVLVADWDWDDDIRMIITIHADDVVSHHDVSRSVSSVVSVVSRD

Radius of gyration: 19.2 Å; Cα contacts (8 Å, |Δi|>4): 299; chains: 2; bounding box: 42×42×48 Å

B-factor: mean 13.29, std 5.67, range [2.46, 47.3]

Organism: Brucella melitensis biotype 1 (strain ATCC 23456 / CCUG 17765 / NCTC 10094 / 16M) (NCBI:txid224914)

CATH classification: 3.30.1360.20

Secondary structure (DSSP, 8-state):
---SPPPHHHHHHHHHTSTT-EEPTTSS-EEEEEE-SSHHHHHHHHHHHHHHHHHHT---EEEEETTEEEEEE-BGGGTB--HHHHHHHHHHHHHH-/----HHHHHHHHHTSTT-EEPTTSS-EEEEEE-SSHHHHHHHHHHHHHHHHHHT---EEEEETTEEEEEE-BTTTTB--HHHHHHHHHHHHHH-

Nearest PDB structures (foldseek):
  3jst-assembly2_B  TM=1.011E+00  e=2.373E-19  Brucella melitensis
  4wil-assembly1_A  TM=9.446E-01  e=4.477E-12  Mus musculus
  1ru0-assembly1_A  TM=9.446E-01  e=7.452E-12  Mus musculus
  3hxa-assembly1_D  TM=9.415E-01  e=6.561E-12  Rattus norvegicus
  2v6u-assembly1_A  TM=9.389E-01  e=1.015E-10  Toxoplasma gondii RH

Sequence (191 aa):
MARNRLTESEMNEALRALDGWQKVDGREAITRSFKFKDFSTAFGFMAQAALYAEKLDHHPEWFNAYNRVDVTLATHSENGVTELDIKMARKMNAIAGNRLTESEMNEALRALDGWQKVDGREAITRSFKFKDFSTAFGFMAQAALYAEKLDHHPEWFNAYNRVDVTLATHSENGVTELDIKMARKMNAIAG